Protein AF-A0A2A4S9J1-F1 (afdb_monomer_lite)

Structure (mmCIF, N/CA/C/O backbone):
data_AF-A0A2A4S9J1-F1
#
_entry.id   AF-A0A2A4S9J1-F1
#
loop_
_atom_site.group_PDB
_atom_site.id
_atom_site.type_symbol
_atom_site.label_atom_id
_atom_site.label_alt_id
_atom_site.label_comp_id
_atom_site.label_asym_id
_atom_site.label_entity_id
_atom_site.label_seq_id
_atom_site.pdbx_PDB_ins_code
_atom_site.Cartn_x
_atom_site.Cartn_y
_atom_site.Cartn_z
_atom_site.occupancy
_atom_site.B_iso_or_equiv
_atom_site.auth_seq_id
_atom_site.auth_comp_id
_atom_site.auth_asym_id
_atom_site.auth_atom_id
_atom_site.pdbx_PDB_model_num
ATOM 1 N N . MET A 1 1 ? -13.937 -25.471 -37.227 1.00 36.91 1 MET A N 1
ATOM 2 C CA . MET A 1 1 ? -15.142 -24.711 -37.611 1.00 36.91 1 MET A CA 1
ATOM 3 C C . MET A 1 1 ? -15.091 -23.432 -36.809 1.00 36.91 1 MET A C 1
ATOM 5 O O . MET A 1 1 ? -14.984 -23.531 -35.596 1.00 36.91 1 MET A O 1
ATOM 9 N N . ALA A 1 2 ? -15.001 -22.291 -37.487 1.00 40.38 2 ALA A N 1
ATOM 10 C CA . ALA A 1 2 ? -14.865 -20.985 -36.860 1.00 40.38 2 ALA A CA 1
ATOM 11 C C . ALA A 1 2 ? -16.151 -20.626 -36.108 1.00 40.38 2 ALA A C 1
ATOM 13 O O . ALA A 1 2 ? -17.238 -20.698 -36.685 1.00 40.38 2 ALA A O 1
ATOM 14 N N . SER A 1 3 ? -16.027 -20.281 -34.829 1.00 48.19 3 SER A N 1
ATOM 15 C CA . SER A 1 3 ? -17.142 -19.776 -34.033 1.00 48.19 3 SER A CA 1
ATOM 16 C C . SER A 1 3 ? -17.151 -18.258 -34.162 1.00 48.19 3 SER A C 1
ATOM 18 O O . SER A 1 3 ? -16.290 -17.578 -33.608 1.00 48.19 3 SER A O 1
ATOM 20 N N . LEU A 1 4 ? -18.104 -17.739 -34.934 1.00 57.66 4 LEU A N 1
ATOM 21 C CA . LEU A 1 4 ? -18.371 -16.306 -35.029 1.00 57.66 4 LEU A CA 1
ATOM 22 C C . LEU A 1 4 ? -19.105 -15.873 -33.755 1.00 57.66 4 LEU A C 1
ATOM 24 O O . LEU A 1 4 ? -20.203 -16.360 -33.483 1.00 57.66 4 LEU A O 1
ATOM 28 N N . ILE A 1 5 ? -18.486 -14.995 -32.969 1.00 68.12 5 ILE A N 1
ATOM 29 C CA . ILE A 1 5 ? -19.076 -14.402 -31.769 1.00 68.12 5 ILE A CA 1
ATOM 30 C C . ILE A 1 5 ? -19.524 -12.986 -32.123 1.00 68.12 5 ILE A C 1
ATOM 32 O O . ILE A 1 5 ? -18.730 -12.141 -32.534 1.00 68.12 5 ILE A O 1
ATOM 36 N N . GLU A 1 6 ? -20.821 -12.743 -31.982 1.00 69.31 6 GLU A N 1
ATOM 37 C CA . GLU A 1 6 ? -21.447 -11.444 -32.204 1.00 69.31 6 GLU A CA 1
ATOM 38 C C . GLU A 1 6 ? -21.420 -10.627 -30.908 1.00 69.31 6 GLU A C 1
ATOM 40 O O . GLU A 1 6 ? -22.075 -11.004 -29.934 1.00 69.31 6 GLU A O 1
ATOM 45 N N . ILE A 1 7 ? -20.683 -9.511 -30.891 1.00 68.06 7 ILE A N 1
ATOM 46 C CA . ILE A 1 7 ? -20.691 -8.564 -29.767 1.00 68.06 7 ILE A CA 1
ATOM 47 C C . ILE A 1 7 ? -21.749 -7.492 -30.029 1.00 68.06 7 ILE A C 1
ATOM 49 O O . ILE A 1 7 ? -21.756 -6.847 -31.082 1.00 68.06 7 ILE A O 1
ATOM 53 N N . LYS A 1 8 ? -22.647 -7.309 -29.060 1.00 72.12 8 LYS A N 1
ATOM 54 C CA . LYS A 1 8 ? -23.754 -6.347 -29.104 1.00 72.12 8 LYS A CA 1
ATOM 55 C C . LYS A 1 8 ? -23.554 -5.244 -28.072 1.00 72.12 8 LYS A C 1
ATOM 57 O O . LYS A 1 8 ? -22.866 -5.459 -27.077 1.00 72.12 8 LYS A O 1
ATOM 62 N N . VAL A 1 9 ? -24.187 -4.094 -28.300 1.00 67.06 9 VAL A N 1
ATOM 63 C CA . VAL A 1 9 ? -24.254 -3.005 -27.315 1.00 67.06 9 VAL A CA 1
ATOM 64 C C . VAL A 1 9 ? -24.896 -3.536 -26.017 1.00 67.06 9 VAL A C 1
ATOM 66 O O . VAL A 1 9 ? -26.011 -4.067 -26.100 1.00 67.06 9 VAL A O 1
ATOM 69 N N . PRO A 1 10 ? -24.212 -3.450 -24.856 1.00 65.94 10 PRO A N 1
ATOM 70 C CA . PRO A 1 10 ? -24.765 -3.851 -23.561 1.00 65.94 10 PRO A CA 1
ATOM 71 C C . PRO A 1 10 ? -25.930 -2.939 -23.148 1.00 65.94 10 PRO A C 1
ATOM 73 O O . PRO A 1 10 ? -26.135 -1.895 -23.755 1.00 65.94 10 PRO A O 1
ATOM 76 N N . ASP A 1 11 ? -26.696 -3.334 -22.128 1.00 66.25 11 ASP A N 1
ATOM 77 C CA . ASP A 1 11 ? -27.802 -2.526 -21.592 1.00 66.25 11 ASP A CA 1
ATOM 78 C C . ASP A 1 11 ? -27.293 -1.129 -21.183 1.00 66.25 11 ASP A C 1
ATOM 80 O O . ASP A 1 11 ? -26.485 -0.988 -20.261 1.00 66.25 11 ASP A O 1
ATOM 84 N N . ILE A 1 12 ? -27.734 -0.110 -21.925 1.00 61.56 12 ILE A N 1
ATOM 85 C CA . ILE A 1 12 ? -27.340 1.295 -21.762 1.00 61.56 12 ILE A CA 1
ATOM 86 C C . ILE A 1 12 ? -28.314 2.078 -20.862 1.00 61.56 12 ILE A C 1
ATOM 88 O O . ILE A 1 12 ? -28.108 3.272 -20.649 1.00 61.56 12 ILE A O 1
ATOM 92 N N . GLY A 1 13 ? -29.330 1.434 -20.274 1.00 57.22 13 GLY A N 1
ATOM 93 C CA . GLY A 1 13 ? -30.373 2.094 -19.479 1.00 57.22 13 GLY A CA 1
ATOM 94 C C . GLY A 1 13 ? -31.459 2.769 -20.334 1.00 57.22 13 GLY A C 1
ATOM 95 O O . GLY A 1 13 ? -31.542 2.531 -21.533 1.00 57.22 13 GLY A O 1
ATOM 96 N N . GLU A 1 14 ? -32.310 3.610 -19.721 1.00 52.31 14 GLU A N 1
ATOM 97 C CA . GLU A 1 14 ? -33.506 4.249 -20.328 1.00 52.31 14 GLU A CA 1
ATOM 98 C C . GLU A 1 14 ? -33.188 5.309 -21.421 1.00 52.31 14 GLU A C 1
ATOM 100 O O . GLU A 1 14 ? -33.605 6.464 -21.329 1.00 52.31 14 GLU A O 1
ATOM 105 N N . PHE A 1 15 ? -32.444 4.944 -22.468 1.00 55.09 15 PHE A N 1
ATOM 106 C CA . PHE A 1 15 ? -32.124 5.798 -23.618 1.00 55.09 15 PHE A CA 1
ATOM 107 C C . PHE A 1 15 ? -32.652 5.179 -24.922 1.00 55.09 15 PHE A C 1
ATOM 109 O O . PHE A 1 15 ? -31.892 4.704 -25.766 1.00 55.09 15 PHE A O 1
ATOM 116 N N . ASP A 1 16 ? -33.975 5.223 -25.106 1.00 52.53 16 ASP A N 1
ATOM 117 C CA . ASP A 1 16 ? -34.668 4.684 -26.290 1.00 52.53 16 ASP A CA 1
ATOM 118 C C . ASP A 1 16 ? -34.315 5.413 -27.613 1.00 52.53 16 ASP A C 1
ATOM 120 O O . ASP A 1 16 ? -34.614 4.911 -28.697 1.00 52.53 16 ASP A O 1
ATOM 124 N N . GLU A 1 17 ? -33.674 6.590 -27.560 1.00 53.28 17 GLU A N 1
ATOM 125 C CA . GLU A 1 17 ? -33.349 7.419 -28.741 1.00 53.28 17 GLU A CA 1
ATOM 126 C C . GLU A 1 17 ? -31.959 7.143 -29.363 1.00 53.28 17 GLU A C 1
ATOM 128 O O . GLU A 1 17 ? -31.634 7.700 -30.417 1.00 53.28 17 GLU A O 1
ATOM 133 N N . GLY A 1 18 ? -31.171 6.236 -28.771 1.00 60.81 18 GLY A N 1
ATOM 134 C CA . GLY A 1 18 ? -29.851 5.829 -29.266 1.00 60.81 18 GLY A CA 1
ATOM 135 C C . GLY A 1 18 ? -28.707 6.763 -28.851 1.00 60.81 18 GLY A C 1
ATOM 136 O O . GLY A 1 18 ? -28.888 7.961 -28.646 1.00 60.81 18 GLY A O 1
ATOM 137 N N . VAL A 1 19 ? -27.512 6.190 -28.723 1.00 67.50 19 VAL A N 1
ATOM 138 C CA . VAL A 1 19 ? -26.284 6.848 -28.247 1.00 67.50 19 VAL A CA 1
ATOM 139 C C . VAL A 1 19 ? -25.276 6.911 -29.398 1.00 67.50 19 VAL A C 1
ATOM 141 O O . VAL A 1 19 ? -25.242 6.011 -30.239 1.00 67.50 19 VAL A O 1
ATOM 144 N N . GLU A 1 20 ? -24.495 7.988 -29.487 1.00 70.75 20 GLU A N 1
ATOM 145 C CA . GLU A 1 20 ? -23.563 8.210 -30.601 1.00 70.75 20 GLU A CA 1
ATOM 146 C C . GLU A 1 20 ? -22.198 7.558 -30.343 1.00 70.75 20 GLU A C 1
ATOM 148 O O . GLU A 1 20 ? -21.665 7.578 -29.230 1.00 70.75 20 GLU A O 1
ATOM 153 N N . VAL A 1 21 ? -21.628 6.975 -31.399 1.00 72.81 21 VAL A N 1
ATOM 154 C CA . VAL A 1 21 ? -20.294 6.366 -31.386 1.00 72.81 21 VAL A CA 1
ATOM 155 C C . VAL A 1 21 ? -19.251 7.439 -31.655 1.00 72.81 21 VAL A C 1
ATOM 157 O O . VAL A 1 21 ? -19.156 7.944 -32.774 1.00 72.81 21 VAL A O 1
ATOM 160 N N . ILE A 1 22 ? -18.445 7.765 -30.648 1.00 65.88 22 ILE A N 1
ATOM 161 C CA . ILE A 1 22 ? -17.431 8.820 -30.767 1.00 65.88 22 ILE A CA 1
ATOM 162 C C . ILE A 1 22 ? -16.056 8.284 -31.158 1.00 65.88 22 ILE A C 1
ATOM 164 O O . ILE A 1 22 ? -15.307 8.976 -31.846 1.00 65.88 22 ILE A O 1
ATOM 168 N N . GLU A 1 23 ? -15.730 7.048 -30.778 1.00 70.69 23 GLU A N 1
ATOM 169 C CA . GLU A 1 23 ? -14.417 6.463 -31.043 1.00 70.69 23 GLU A CA 1
ATOM 170 C C . GLU A 1 23 ? -14.497 4.935 -31.149 1.00 70.69 23 GLU A C 1
ATOM 172 O O . GLU A 1 23 ? -15.173 4.271 -30.359 1.00 70.69 23 GLU A O 1
ATOM 177 N N . ILE A 1 24 ? -13.806 4.377 -32.147 1.00 72.56 24 ILE A N 1
ATOM 178 C CA . ILE A 1 24 ? -13.643 2.932 -32.336 1.00 72.56 24 ILE A CA 1
ATOM 179 C C . ILE A 1 24 ? -12.181 2.612 -32.022 1.00 72.56 24 ILE A C 1
ATOM 181 O O . ILE A 1 24 ? -11.286 3.027 -32.755 1.00 72.56 24 ILE A O 1
ATOM 185 N N . ASN A 1 25 ? -11.949 1.880 -30.932 1.00 64.56 25 ASN A N 1
ATOM 186 C CA . ASN A 1 25 ? -10.614 1.600 -30.393 1.00 64.56 25 ASN A CA 1
ATOM 187 C C . ASN A 1 25 ? -9.947 0.365 -31.023 1.00 64.56 25 ASN A C 1
ATOM 189 O O . ASN A 1 25 ? -8.840 -0.003 -30.635 1.00 64.56 25 ASN A O 1
ATOM 193 N N . VAL A 1 26 ? -10.604 -0.284 -31.991 1.00 66.44 26 VAL A N 1
ATOM 194 C CA . VAL A 1 26 ? -10.136 -1.526 -32.622 1.00 66.44 26 VAL A CA 1
ATOM 195 C C . VAL A 1 26 ? -10.213 -1.450 -34.146 1.00 66.44 26 VAL A C 1
ATOM 197 O O . VAL A 1 26 ? -11.153 -0.882 -34.701 1.00 66.44 26 VAL A O 1
ATOM 200 N N . SER A 1 27 ? -9.240 -2.048 -34.837 1.00 64.25 27 SER A N 1
ATOM 201 C CA . SER A 1 27 ? -9.223 -2.149 -36.303 1.00 64.25 27 SER A CA 1
ATOM 202 C C . SER A 1 27 ? -9.563 -3.563 -36.787 1.00 64.25 27 SER A C 1
ATOM 204 O O . SER A 1 27 ? -9.388 -4.546 -36.069 1.00 64.25 27 SER A O 1
ATOM 206 N N . VAL A 1 28 ? -10.034 -3.696 -38.034 1.00 63.84 28 VAL A N 1
ATOM 207 C CA . VAL A 1 28 ? -10.244 -5.016 -38.660 1.00 63.84 28 VAL A CA 1
ATOM 208 C C . VAL A 1 28 ? -8.906 -5.761 -38.726 1.00 63.84 28 VAL A C 1
ATOM 210 O O . VAL A 1 28 ? -7.956 -5.278 -39.340 1.00 63.84 28 VAL A O 1
ATOM 213 N N . GLY A 1 29 ? -8.840 -6.934 -38.099 1.00 60.09 29 GLY A N 1
ATOM 214 C CA . GLY A 1 29 ? -7.636 -7.750 -37.953 1.00 60.09 29 GLY A CA 1
ATOM 215 C C . GLY A 1 29 ? -6.945 -7.656 -36.589 1.00 60.09 29 GLY A C 1
ATOM 216 O O . GLY A 1 29 ? -6.011 -8.425 -36.361 1.00 60.09 29 GLY A O 1
ATOM 217 N N . ASP A 1 30 ? -7.393 -6.783 -35.678 1.00 63.31 30 ASP A N 1
ATOM 218 C CA . ASP A 1 30 ? -6.829 -6.708 -34.326 1.00 63.31 30 ASP A CA 1
ATOM 219 C C . ASP A 1 30 ? -7.271 -7.880 -33.446 1.00 63.31 30 ASP A C 1
ATOM 221 O O . ASP A 1 30 ? -8.406 -8.363 -33.516 1.00 63.31 30 ASP A O 1
ATOM 225 N N . SER A 1 31 ? -6.346 -8.324 -32.595 1.00 62.56 31 SER A N 1
ATOM 226 C CA . SER A 1 31 ? -6.593 -9.323 -31.559 1.00 62.56 31 SER A CA 1
ATOM 227 C C . SER A 1 31 ? -7.039 -8.620 -30.282 1.00 62.56 31 SER A C 1
ATOM 229 O O . SER A 1 31 ? -6.249 -7.909 -29.669 1.00 62.56 31 SER A O 1
ATOM 231 N N . VAL A 1 32 ? -8.278 -8.863 -29.863 1.00 68.38 32 VAL A N 1
ATOM 232 C CA . VAL A 1 32 ? -8.906 -8.244 -28.686 1.00 68.38 32 VAL A CA 1
ATOM 233 C C . VAL A 1 32 ? -8.993 -9.278 -27.562 1.00 68.38 32 VAL A C 1
ATOM 235 O O . VAL A 1 32 ? -9.343 -10.434 -27.824 1.00 68.38 32 VAL A O 1
ATOM 238 N N . ALA A 1 33 ? -8.665 -8.901 -26.323 1.00 67.31 33 ALA A N 1
ATOM 239 C CA . ALA A 1 33 ? -8.833 -9.747 -25.139 1.00 67.31 33 ALA A CA 1
ATOM 240 C C . ALA A 1 33 ? -10.201 -9.524 -24.461 1.00 67.31 33 ALA A C 1
ATOM 242 O O . ALA A 1 33 ? -10.937 -8.596 -24.785 1.00 67.31 33 ALA A O 1
ATOM 243 N N . VAL A 1 34 ? -10.575 -10.392 -23.515 1.00 63.25 34 VAL A N 1
ATOM 244 C CA . VAL A 1 34 ? -11.768 -10.170 -22.672 1.00 63.25 34 VAL A CA 1
ATOM 245 C C . VAL A 1 34 ? -11.527 -8.928 -21.802 1.00 63.25 34 VAL A C 1
ATOM 247 O O . VAL A 1 34 ? -10.443 -8.815 -21.237 1.00 63.25 34 VAL A O 1
ATOM 250 N N . GLU A 1 35 ? -12.528 -8.047 -21.678 1.00 68.94 35 GLU A N 1
ATOM 251 C CA . GLU A 1 35 ? -12.481 -6.734 -20.992 1.00 68.94 35 GLU A CA 1
ATOM 252 C C . GLU A 1 35 ? -11.783 -5.582 -21.747 1.00 68.94 35 GLU A C 1
ATOM 254 O O . GLU A 1 35 ? -11.776 -4.460 -21.244 1.00 68.94 35 GLU A O 1
ATOM 259 N N . ASP A 1 36 ? -11.249 -5.795 -22.956 1.00 72.44 36 ASP A N 1
ATOM 260 C CA . ASP A 1 36 ? -10.685 -4.689 -23.748 1.00 72.44 36 ASP A CA 1
ATOM 261 C C . ASP A 1 36 ? -11.790 -3.769 -24.287 1.00 72.44 36 ASP A C 1
ATOM 263 O O . ASP A 1 36 ? -12.789 -4.240 -24.839 1.00 72.44 36 ASP A O 1
ATOM 267 N N . SER A 1 37 ? -11.608 -2.451 -24.154 1.00 73.88 37 SER A N 1
ATOM 268 C CA . SER A 1 37 ? -12.549 -1.443 -24.657 1.00 73.88 37 SER A CA 1
ATOM 269 C C . SER A 1 37 ? -12.580 -1.436 -26.184 1.00 73.88 37 SER A C 1
ATOM 271 O O . SER A 1 37 ? -11.585 -1.125 -26.835 1.00 73.88 37 SER A O 1
ATOM 273 N N . ILE A 1 38 ? -13.741 -1.737 -26.763 1.00 74.25 38 ILE A N 1
ATOM 274 C CA . ILE A 1 38 ? -13.917 -1.840 -28.215 1.00 74.25 38 ILE A CA 1
ATOM 275 C C . ILE A 1 38 ? -14.389 -0.509 -28.811 1.00 74.25 38 ILE A C 1
ATOM 277 O O . ILE A 1 38 ? -13.847 -0.034 -29.810 1.00 74.25 38 ILE A O 1
ATOM 281 N N . VAL A 1 39 ? -15.420 0.084 -28.209 1.00 71.69 39 VAL A N 1
ATOM 282 C CA . VAL A 1 39 ? -16.088 1.296 -28.700 1.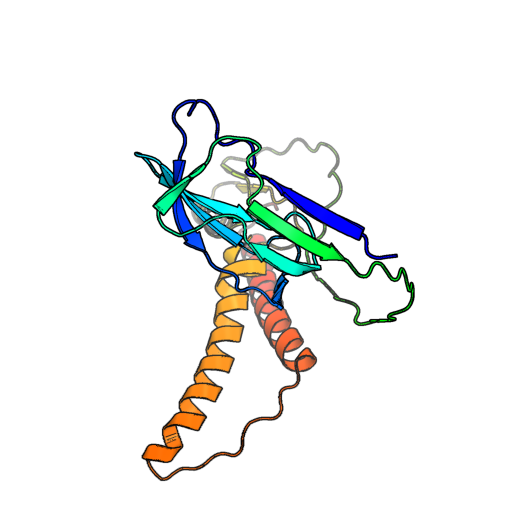00 71.69 39 VAL A CA 1
ATOM 283 C C . VAL A 1 39 ? -16.398 2.203 -27.520 1.00 71.69 39 VAL A C 1
ATOM 285 O O . VAL A 1 39 ? -16.885 1.726 -26.495 1.00 71.69 39 VAL A O 1
ATOM 288 N N . THR A 1 40 ? -16.163 3.500 -27.685 1.00 69.69 40 THR A N 1
ATOM 289 C CA . THR A 1 40 ? -16.580 4.522 -26.722 1.00 69.69 40 THR A CA 1
ATOM 290 C C . THR A 1 40 ? -17.852 5.199 -27.226 1.00 69.69 40 THR A C 1
ATOM 292 O O . THR A 1 40 ? -17.909 5.710 -28.349 1.00 69.69 40 THR A O 1
ATOM 295 N N . LEU A 1 41 ? -18.886 5.186 -26.387 1.00 74.19 41 LEU A N 1
ATOM 296 C C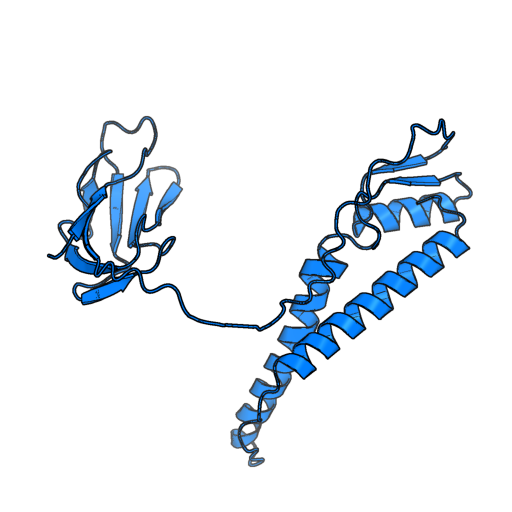A . LEU A 1 41 ? -20.198 5.770 -26.649 1.00 74.19 41 LEU A CA 1
ATOM 297 C C . LEU A 1 41 ? -20.381 7.032 -25.794 1.00 74.19 41 LEU A C 1
ATOM 299 O O . LEU A 1 41 ? -20.028 7.033 -24.614 1.00 74.19 41 LEU A O 1
ATOM 303 N N . GLU A 1 42 ? -20.946 8.099 -26.360 1.00 67.25 42 GLU A N 1
ATOM 304 C CA . GLU A 1 42 ? -21.241 9.344 -25.633 1.00 67.25 42 GLU A CA 1
ATOM 305 C C . GLU A 1 42 ? -22.750 9.564 -25.487 1.00 67.25 42 GLU A C 1
ATOM 307 O O . GLU A 1 42 ? -23.479 9.684 -26.471 1.00 67.25 42 GLU A O 1
ATOM 312 N N . SER A 1 43 ? -23.213 9.649 -24.236 1.00 69.19 43 SER A N 1
ATOM 313 C CA . SER A 1 43 ? -24.555 10.123 -23.879 1.00 69.19 43 SER A CA 1
ATOM 314 C C . SER A 1 43 ? -24.486 11.568 -23.366 1.00 69.19 43 SER A C 1
ATOM 316 O O . SER A 1 43 ? -23.440 11.995 -22.880 1.00 69.19 43 SER A O 1
ATOM 318 N N . ASP A 1 44 ? -25.613 12.294 -23.368 1.00 58.00 44 ASP A N 1
ATOM 319 C CA . ASP A 1 44 ? -25.768 13.713 -22.952 1.00 58.00 44 ASP A CA 1
ATOM 320 C C . ASP A 1 44 ? -25.204 14.053 -21.545 1.00 58.00 44 ASP A C 1
ATOM 322 O O . ASP A 1 44 ? -25.136 15.208 -21.124 1.00 58.00 44 ASP A O 1
ATOM 326 N N . LYS A 1 45 ? -24.813 13.041 -20.760 1.00 58.66 45 LYS A N 1
ATOM 327 C CA . LYS A 1 45 ? -24.369 13.182 -19.366 1.00 58.66 45 LYS A CA 1
ATOM 328 C C . LYS A 1 45 ? -23.066 12.442 -19.043 1.00 58.66 45 LYS A C 1
ATOM 330 O O . LYS A 1 45 ? -22.510 12.707 -17.975 1.00 58.66 45 LYS A O 1
ATOM 335 N N . ALA A 1 46 ? -22.604 11.518 -19.894 1.00 58.97 46 ALA A N 1
ATOM 336 C CA . ALA A 1 46 ? -21.422 10.689 -19.648 1.00 58.97 46 ALA A CA 1
ATOM 337 C C . ALA A 1 46 ? -20.965 9.926 -20.904 1.00 58.97 46 ALA A C 1
ATOM 339 O O . ALA A 1 46 ? -21.793 9.431 -21.672 1.00 58.97 46 ALA A O 1
ATOM 340 N N . SER A 1 47 ? -19.650 9.750 -21.040 1.00 66.25 47 SER A N 1
ATOM 341 C CA . SER A 1 47 ? -19.048 8.756 -21.927 1.00 66.25 47 SER A CA 1
ATOM 342 C C . SER A 1 47 ? -18.955 7.394 -21.230 1.00 66.25 47 SER A C 1
ATOM 344 O O . SER A 1 47 ? -18.691 7.315 -20.026 1.00 66.25 47 SER A O 1
ATOM 346 N N . MET A 1 48 ? -19.202 6.321 -21.978 1.00 74.19 48 MET A N 1
ATOM 347 C CA . MET A 1 48 ? -19.134 4.938 -21.507 1.00 74.19 48 MET A CA 1
ATOM 348 C C . MET A 1 48 ? -18.406 4.073 -22.536 1.00 74.19 48 MET A C 1
ATOM 350 O O . MET A 1 48 ? -18.714 4.120 -23.726 1.00 74.19 48 MET A O 1
ATOM 354 N N . ASP A 1 49 ? -17.463 3.261 -22.067 1.00 75.75 49 ASP A N 1
ATOM 355 C CA . ASP A 1 49 ? -16.735 2.308 -22.902 1.00 75.75 49 ASP A CA 1
ATOM 356 C C . ASP A 1 49 ? -17.453 0.957 -22.914 1.00 75.75 49 ASP A C 1
ATOM 358 O O . ASP A 1 49 ? -17.868 0.457 -21.866 1.00 75.75 49 ASP A O 1
ATOM 362 N N . VAL A 1 50 ? -17.580 0.352 -24.096 1.00 73.88 50 VAL A N 1
ATOM 363 C CA . VAL A 1 50 ? -18.115 -1.003 -24.260 1.00 73.88 50 VAL A CA 1
ATOM 364 C C . VAL A 1 50 ? -16.956 -2.007 -24.252 1.00 73.88 50 VAL A C 1
ATOM 366 O O . VAL A 1 50 ? -16.187 -2.040 -25.221 1.00 73.88 50 VAL A O 1
ATOM 369 N N . PRO A 1 51 ? -16.811 -2.833 -23.195 1.00 75.44 51 PRO A N 1
ATOM 370 C CA . PRO A 1 51 ? -15.772 -3.853 -23.125 1.00 75.44 51 PRO A CA 1
ATOM 371 C C . PRO A 1 51 ? -16.109 -5.078 -23.984 1.00 75.44 51 PRO A C 1
ATOM 373 O O . PRO A 1 51 ? -17.274 -5.414 -24.215 1.00 75.44 51 PRO A O 1
ATOM 376 N N . SER A 1 52 ? -15.073 -5.788 -24.425 1.00 69.00 52 SER A N 1
ATOM 377 C CA . SER A 1 52 ? -15.208 -7.033 -25.173 1.00 69.00 52 SER A CA 1
ATOM 378 C C . SER A 1 52 ? -15.672 -8.192 -24.292 1.00 69.00 52 SER A C 1
ATOM 380 O O . SER A 1 52 ? -15.027 -8.538 -23.301 1.00 69.00 52 SER A O 1
ATOM 382 N N . THR A 1 53 ? -16.746 -8.870 -24.702 1.00 69.06 53 THR A N 1
ATOM 383 C CA . THR A 1 53 ? -17.276 -10.061 -24.016 1.00 69.06 53 THR A CA 1
ATOM 384 C C . THR A 1 53 ? -16.536 -11.357 -24.368 1.00 69.06 53 THR A C 1
ATOM 386 O O . THR A 1 53 ? -16.835 -12.404 -23.795 1.00 69.06 53 THR A O 1
ATOM 389 N N . ALA A 1 54 ? -15.611 -11.335 -25.335 1.00 65.25 54 ALA A N 1
ATOM 390 C CA . ALA A 1 54 ? -14.857 -12.513 -25.765 1.00 65.25 54 ALA A CA 1
ATOM 391 C C . ALA A 1 54 ? -13.496 -12.139 -26.370 1.00 65.25 54 ALA A C 1
ATOM 393 O O . ALA A 1 54 ? -13.368 -11.120 -27.040 1.00 65.25 54 ALA A O 1
ATOM 394 N N . ALA A 1 55 ? -12.489 -12.996 -26.187 1.00 63.06 55 ALA A N 1
ATOM 395 C CA . ALA A 1 55 ? -11.204 -12.837 -26.861 1.00 63.06 55 ALA A CA 1
ATOM 396 C C . ALA A 1 55 ? -11.263 -13.405 -28.289 1.00 63.06 55 ALA A C 1
ATOM 398 O O . ALA A 1 55 ? -11.756 -14.519 -28.497 1.00 63.06 55 ALA A O 1
ATOM 399 N N . GLY A 1 56 ? -10.755 -12.661 -29.269 1.00 71.12 56 GLY A N 1
ATOM 400 C CA . GLY A 1 56 ? -10.787 -13.072 -30.672 1.00 71.12 56 GLY A CA 1
ATOM 401 C C . GLY A 1 56 ? -10.220 -12.025 -31.622 1.00 71.12 56 GLY A C 1
ATOM 402 O O . GLY A 1 56 ? -9.863 -10.923 -31.212 1.00 71.12 56 GLY A O 1
ATOM 403 N N . VAL A 1 57 ? -10.140 -12.384 -32.904 1.00 72.00 57 VAL A N 1
ATOM 404 C CA . VAL A 1 57 ? -9.701 -11.463 -33.961 1.00 72.00 57 VAL A CA 1
ATOM 405 C C . VAL A 1 57 ? -10.920 -10.780 -34.577 1.00 72.00 57 VAL A C 1
ATOM 407 O O . VAL A 1 57 ? -11.907 -11.444 -34.912 1.00 72.00 57 VAL A O 1
ATOM 410 N N . VAL A 1 58 ? -10.854 -9.456 -34.727 1.00 69.31 58 VAL A N 1
ATOM 411 C CA . VAL A 1 58 ? -11.903 -8.631 -35.345 1.00 69.31 58 VAL A CA 1
ATOM 412 C C . VAL A 1 58 ? -11.964 -8.918 -36.843 1.00 69.31 58 VAL A C 1
ATOM 414 O O . VAL A 1 58 ? -11.049 -8.549 -37.573 1.00 69.31 58 VAL A O 1
ATOM 417 N N . GLN A 1 59 ? -13.033 -9.561 -37.321 1.00 62.94 59 GLN A N 1
ATOM 418 C CA . GLN A 1 59 ? -13.216 -9.794 -38.760 1.00 62.94 59 GLN A CA 1
ATOM 419 C C . GLN A 1 59 ? -14.002 -8.678 -39.445 1.00 62.94 59 GLN A C 1
ATOM 421 O O . GLN A 1 59 ? -13.613 -8.248 -40.523 1.00 62.94 59 GLN A O 1
ATOM 426 N N . ASP A 1 60 ? -15.086 -8.210 -38.825 1.00 65.12 60 ASP A N 1
ATOM 427 C CA . ASP A 1 60 ? -15.964 -7.193 -39.407 1.00 65.12 60 ASP A CA 1
ATOM 428 C C . ASP A 1 60 ? -16.424 -6.205 -38.332 1.00 65.12 60 ASP A C 1
ATOM 430 O O . ASP A 1 60 ? -16.964 -6.607 -37.294 1.00 65.12 60 ASP A O 1
ATOM 434 N N . ILE A 1 61 ? -16.262 -4.913 -38.622 1.00 71.31 61 ILE A N 1
ATOM 435 C CA . ILE A 1 61 ? -16.797 -3.792 -37.841 1.00 71.31 61 ILE A CA 1
ATOM 436 C C . ILE A 1 61 ? -18.002 -3.242 -38.611 1.00 71.31 61 ILE A C 1
ATOM 438 O O . ILE A 1 61 ? -17.852 -2.801 -39.748 1.00 71.31 61 ILE A O 1
ATOM 442 N N . ASN A 1 62 ? -19.200 -3.286 -38.018 1.00 64.31 62 ASN A N 1
ATOM 443 C CA . ASN A 1 62 ? -20.446 -2.864 -38.685 1.00 64.31 62 ASN A CA 1
ATOM 444 C C . ASN A 1 62 ? -20.891 -1.440 -38.314 1.00 64.31 62 ASN A C 1
ATOM 446 O O . ASN A 1 62 ? -22.016 -1.052 -38.621 1.00 64.31 62 ASN A O 1
ATOM 450 N N . VAL A 1 63 ? -20.028 -0.674 -37.647 1.00 66.00 63 VAL A N 1
ATOM 451 C CA . VAL A 1 63 ? -20.347 0.638 -37.075 1.00 66.00 63 VAL A CA 1
ATOM 452 C C . VAL A 1 63 ? -19.251 1.631 -37.447 1.00 66.00 63 VAL A C 1
ATOM 454 O O . VAL A 1 63 ? -18.071 1.288 -37.396 1.00 66.00 63 VAL A O 1
ATOM 457 N N . SER A 1 64 ? -19.633 2.845 -37.838 1.00 66.19 64 SER A N 1
ATOM 458 C CA . SER A 1 64 ? -18.717 3.948 -38.146 1.00 66.19 64 SER A CA 1
ATOM 459 C C . SER A 1 64 ? -18.767 5.026 -37.061 1.00 66.19 64 SER A C 1
ATOM 461 O O . SER A 1 64 ? -19.757 5.168 -36.345 1.00 66.19 64 SER A O 1
ATOM 463 N N . VAL A 1 65 ? -17.697 5.817 -36.943 1.00 68.38 65 VAL A N 1
ATOM 464 C CA . VAL A 1 65 ? -17.667 6.987 -36.049 1.00 68.38 65 VAL A CA 1
ATOM 465 C C . VAL A 1 65 ? -18.770 7.970 -36.463 1.00 68.38 65 VAL A C 1
ATOM 467 O O . VAL A 1 65 ? -18.811 8.396 -37.619 1.00 68.38 65 VAL A O 1
ATOM 470 N N . GLY A 1 66 ? -19.654 8.321 -35.527 1.00 61.25 66 GLY A N 1
ATOM 471 C CA . GLY A 1 66 ? -20.830 9.172 -35.739 1.00 61.25 66 GLY A CA 1
ATOM 472 C C . GLY A 1 66 ? -22.158 8.429 -35.936 1.00 61.25 66 GLY A C 1
ATOM 473 O O . GLY A 1 66 ? -23.189 9.083 -36.096 1.00 61.25 66 GLY A O 1
ATOM 474 N N . ASP A 1 67 ? -22.169 7.092 -35.917 1.00 71.19 67 ASP A N 1
ATOM 475 C CA . ASP A 1 67 ? -23.411 6.315 -36.001 1.00 71.19 67 ASP A CA 1
ATOM 476 C C . ASP A 1 67 ? -24.165 6.289 -34.661 1.00 71.19 67 ASP A C 1
ATOM 478 O O . ASP A 1 67 ? -23.571 6.210 -33.582 1.00 71.19 67 ASP A O 1
ATOM 482 N N . LYS A 1 68 ? -25.503 6.319 -34.737 1.00 69.75 68 LYS A N 1
ATOM 483 C CA . LYS A 1 68 ? -26.397 6.153 -33.581 1.00 69.75 68 LYS A CA 1
ATOM 484 C C . LYS A 1 68 ? -26.699 4.680 -33.352 1.00 69.75 68 LYS A C 1
ATOM 486 O O . LYS A 1 68 ? -27.278 4.027 -34.221 1.00 69.75 68 LYS A O 1
ATOM 491 N N . VAL A 1 69 ? -26.358 4.171 -32.171 1.00 69.50 69 VAL A N 1
ATOM 492 C CA . VAL A 1 69 ? -26.583 2.775 -31.782 1.00 69.50 69 VAL A CA 1
ATOM 493 C C . VAL A 1 69 ? -27.534 2.680 -30.587 1.00 69.50 69 VAL A C 1
ATOM 495 O O . VAL A 1 69 ? -27.456 3.459 -29.641 1.00 69.50 69 VAL A O 1
ATOM 498 N N . SER A 1 70 ? -28.463 1.728 -30.643 1.00 70.25 70 SER A N 1
ATOM 499 C CA . SER A 1 70 ? -29.387 1.370 -29.560 1.00 70.25 70 SER A CA 1
ATOM 500 C C . SER A 1 70 ? -28.976 0.049 -28.902 1.00 70.25 70 SER A C 1
ATOM 502 O O . SER A 1 70 ? -28.132 -0.682 -29.432 1.00 70.25 70 SER A O 1
ATOM 504 N N . GLU A 1 71 ? -29.604 -0.282 -27.772 1.00 65.00 71 GLU A N 1
ATOM 505 C CA . GLU A 1 71 ? -29.415 -1.565 -27.088 1.00 65.00 71 GLU A CA 1
ATOM 506 C C . GLU A 1 71 ? -29.544 -2.748 -28.066 1.00 65.00 71 GLU A C 1
ATOM 508 O O . GLU A 1 71 ? -30.456 -2.810 -28.897 1.00 65.00 71 GLU A O 1
ATOM 513 N N . GLY A 1 72 ? -28.601 -3.691 -27.991 1.00 61.88 72 GLY A N 1
ATOM 514 C CA . GLY A 1 72 ? -28.632 -4.909 -28.797 1.00 61.88 72 GLY A CA 1
ATOM 515 C C . GLY A 1 72 ? -28.154 -4.766 -30.247 1.00 61.88 72 GLY A C 1
ATOM 516 O O . GLY A 1 72 ? -28.109 -5.780 -30.955 1.00 61.88 72 GLY A O 1
ATOM 517 N N . THR A 1 73 ? -27.755 -3.570 -30.697 1.00 65.81 73 THR A N 1
ATOM 518 C CA . THR A 1 73 ? -27.153 -3.382 -32.027 1.00 65.81 73 THR A CA 1
ATOM 519 C C . THR A 1 73 ? -25.809 -4.102 -32.122 1.00 65.81 73 THR A C 1
ATOM 521 O O . THR A 1 73 ? -25.007 -4.096 -31.187 1.00 65.81 73 THR A O 1
ATOM 524 N N . LEU A 1 74 ? -25.577 -4.766 -33.255 1.00 66.38 74 LEU A N 1
ATOM 525 C CA . LEU A 1 74 ? -24.360 -5.525 -33.524 1.00 66.38 74 LEU A CA 1
ATOM 526 C C . LEU A 1 74 ? -23.185 -4.567 -33.765 1.00 66.38 74 LEU A C 1
ATOM 528 O O . LEU A 1 74 ? -23.199 -3.822 -34.741 1.00 66.38 74 LEU A O 1
ATOM 532 N N . LEU A 1 75 ? -22.164 -4.624 -32.911 1.00 65.88 75 LEU A N 1
ATOM 533 C CA . LEU A 1 75 ? -20.973 -3.782 -33.030 1.00 65.88 75 LEU A CA 1
ATOM 534 C C . LEU A 1 75 ? -19.926 -4.453 -33.926 1.00 65.88 75 LEU A C 1
ATOM 536 O O . LEU A 1 75 ? -19.520 -3.907 -34.954 1.00 65.88 75 LEU A O 1
ATOM 540 N N . ILE A 1 76 ? -19.511 -5.666 -33.551 1.00 67.25 76 ILE A N 1
ATOM 541 C CA . ILE A 1 76 ? -18.391 -6.375 -34.175 1.00 67.25 76 ILE A CA 1
ATOM 542 C C . ILE A 1 76 ? -18.673 -7.875 -34.236 1.00 67.25 76 ILE A C 1
ATOM 544 O O . ILE A 1 76 ? -19.285 -8.450 -33.330 1.00 67.25 76 ILE A O 1
ATOM 548 N N . LYS A 1 77 ? -18.193 -8.519 -35.303 1.00 64.94 77 LYS A N 1
ATOM 549 C CA . LYS A 1 77 ? -18.064 -9.978 -35.374 1.00 64.94 77 LYS A CA 1
ATOM 550 C C . LYS A 1 77 ? -16.622 -10.374 -35.070 1.00 64.94 77 LYS A C 1
ATOM 552 O O . LYS A 1 77 ? -15.706 -10.016 -35.812 1.00 64.94 77 LYS A O 1
ATOM 557 N N . LEU A 1 78 ? -16.435 -11.120 -33.985 1.00 66.25 78 LEU A N 1
ATOM 558 C CA . LEU A 1 78 ? -15.156 -11.727 -33.627 1.00 66.25 78 LEU A CA 1
ATOM 559 C C . LEU A 1 78 ? -15.104 -13.172 -34.121 1.00 66.25 78 LEU A C 1
ATOM 561 O O . LEU A 1 78 ? -16.072 -13.921 -33.982 1.00 66.25 78 LEU A O 1
ATOM 565 N N . GLU A 1 79 ? -13.957 -13.592 -34.645 1.00 59.47 79 GLU A N 1
ATOM 566 C CA . GLU A 1 79 ? -13.665 -15.005 -34.876 1.00 59.47 79 GLU A CA 1
ATOM 567 C C . GLU A 1 79 ? -12.867 -15.555 -33.691 1.00 59.47 79 GLU A C 1
ATOM 569 O O . GLU A 1 79 ? -11.757 -15.090 -33.410 1.00 59.47 79 GLU A O 1
ATOM 574 N N . SER A 1 80 ? -13.420 -16.552 -32.990 1.00 48.47 80 SER A N 1
ATOM 575 C CA . SER A 1 80 ? -12.675 -17.279 -31.962 1.00 48.47 80 SER A CA 1
ATOM 576 C C . SER A 1 80 ? -12.173 -18.620 -32.497 1.00 48.47 80 SER A C 1
ATOM 578 O O . SER A 1 80 ? -12.922 -19.466 -32.999 1.00 48.47 80 SER A O 1
ATOM 580 N N . SER A 1 81 ? -10.866 -18.832 -32.370 1.00 36.56 81 SER A N 1
ATOM 581 C CA . SER A 1 81 ? -10.247 -20.145 -32.502 1.00 36.56 81 SER A CA 1
ATOM 582 C C . SER A 1 81 ? -10.239 -20.805 -31.127 1.00 36.56 81 SER A C 1
ATOM 584 O O . SER A 1 81 ? -9.255 -20.770 -30.396 1.00 36.56 81 SER A O 1
ATOM 586 N N . VAL A 1 82 ? -11.363 -21.410 -30.733 1.00 31.22 82 VAL A N 1
ATOM 587 C CA . VAL A 1 82 ? -11.371 -22.223 -29.511 1.00 31.22 82 VAL A CA 1
ATOM 588 C C . VAL A 1 82 ? -10.681 -23.554 -29.807 1.00 31.22 82 VAL A C 1
ATOM 590 O O . VAL A 1 82 ? -11.310 -24.535 -30.204 1.00 31.22 82 VAL A O 1
ATOM 593 N N . GLN A 1 83 ? -9.365 -23.584 -29.618 1.00 27.17 83 GLN A N 1
ATOM 594 C CA . GLN A 1 83 ? -8.664 -24.795 -29.221 1.00 27.17 83 GLN A CA 1
ATOM 595 C C . GLN A 1 83 ? -8.540 -24.774 -27.702 1.00 27.17 83 GLN A C 1
ATOM 597 O O . GLN A 1 83 ? -7.752 -24.042 -27.113 1.00 27.17 83 GLN A O 1
ATOM 602 N N . HIS A 1 84 ? -9.381 -25.594 -27.080 1.00 35.62 84 HIS A N 1
ATOM 603 C CA . HIS A 1 84 ? -9.181 -26.071 -25.728 1.00 35.62 84 HIS A CA 1
ATOM 604 C C . HIS A 1 84 ? -7.927 -26.953 -25.749 1.00 35.62 84 HIS A C 1
ATOM 606 O O . HIS A 1 84 ? -8.001 -28.119 -26.131 1.00 35.62 84 HIS A O 1
ATOM 612 N N . ASP A 1 85 ? -6.785 -26.380 -25.377 1.00 23.61 85 ASP A N 1
ATOM 613 C CA . ASP A 1 85 ? -5.620 -27.146 -24.950 1.00 23.61 85 ASP A CA 1
ATOM 614 C C . ASP A 1 85 ? -5.331 -26.796 -23.492 1.00 23.61 85 ASP A C 1
ATOM 616 O O . ASP A 1 85 ? -4.929 -25.690 -23.129 1.00 23.61 85 ASP A O 1
ATOM 620 N N . SER A 1 86 ? -5.664 -27.749 -22.631 1.00 37.00 86 SER A N 1
ATOM 621 C CA . SER A 1 86 ? -5.253 -27.765 -21.241 1.00 37.00 86 SER A CA 1
ATOM 622 C C . SER A 1 86 ? -3.826 -28.283 -21.184 1.00 37.00 86 SER A C 1
ATOM 624 O O . SER A 1 86 ? -3.637 -29.486 -21.067 1.00 37.00 86 SER A O 1
ATOM 626 N N . ALA A 1 87 ? -2.846 -27.384 -21.237 1.00 37.50 87 ALA A N 1
ATOM 627 C CA . ALA A 1 87 ? -1.547 -27.534 -20.577 1.00 37.50 87 ALA A CA 1
ATOM 628 C C . ALA A 1 87 ? -0.658 -26.326 -20.896 1.00 37.50 87 ALA A C 1
ATOM 630 O O . ALA A 1 87 ? 0.133 -26.340 -21.834 1.00 37.50 87 ALA A O 1
ATOM 631 N N . VAL A 1 88 ? -0.730 -25.306 -20.046 1.00 30.66 88 VAL A N 1
ATOM 632 C CA . VAL A 1 88 ? 0.443 -24.483 -19.751 1.00 30.66 88 VAL A CA 1
ATOM 633 C C . VAL A 1 88 ? 0.614 -24.518 -18.244 1.00 30.66 88 VAL A C 1
ATOM 635 O O . VAL A 1 88 ? -0.100 -23.871 -17.480 1.00 30.66 88 VAL A O 1
ATOM 638 N N . ASP A 1 89 ? 1.509 -25.417 -17.848 1.00 40.97 89 ASP A N 1
ATOM 639 C CA . ASP A 1 89 ? 2.253 -25.374 -16.603 1.00 40.97 89 ASP A CA 1
ATOM 640 C C . ASP A 1 89 ? 2.999 -24.036 -16.551 1.00 40.97 89 ASP A C 1
ATOM 642 O O . ASP A 1 89 ? 4.119 -23.911 -17.032 1.00 40.97 89 ASP A O 1
ATOM 646 N N . ASP A 1 90 ? 2.330 -23.018 -16.015 1.00 30.19 90 ASP A N 1
ATOM 647 C CA . ASP A 1 90 ? 2.979 -21.835 -15.465 1.00 30.19 90 ASP A CA 1
ATOM 648 C C . ASP A 1 90 ? 2.959 -21.984 -13.943 1.00 30.19 90 ASP A C 1
ATOM 650 O O . ASP A 1 90 ? 2.204 -21.356 -13.197 1.00 30.19 90 ASP A O 1
ATOM 654 N N . GLY A 1 91 ? 3.794 -22.913 -13.480 1.00 36.72 91 GLY A N 1
ATOM 655 C CA . GLY A 1 91 ? 4.226 -23.031 -12.098 1.00 36.72 91 GLY A CA 1
ATOM 656 C C . GLY A 1 91 ? 5.090 -21.842 -11.684 1.00 36.72 91 GLY A C 1
ATOM 657 O O . GLY A 1 91 ? 6.225 -22.018 -11.249 1.00 36.72 91 GLY A O 1
ATOM 658 N N . ILE A 1 92 ? 4.550 -20.628 -11.766 1.00 32.59 92 ILE A N 1
ATOM 659 C CA . ILE A 1 92 ? 5.004 -19.525 -10.931 1.00 32.59 92 ILE A CA 1
ATOM 660 C C . ILE A 1 92 ? 4.043 -19.502 -9.748 1.00 32.59 92 ILE A C 1
ATOM 662 O O . ILE A 1 92 ? 2.900 -19.059 -9.893 1.00 32.59 92 ILE A O 1
ATOM 666 N N . PRO A 1 93 ? 4.452 -19.962 -8.552 1.00 33.72 93 PRO A N 1
ATOM 667 C CA . PRO A 1 93 ? 3.659 -19.687 -7.378 1.00 33.72 93 PRO A CA 1
ATOM 668 C C . PRO A 1 93 ? 3.669 -18.169 -7.215 1.00 33.72 93 PRO A C 1
ATOM 670 O O . PRO A 1 93 ? 4.673 -17.570 -6.821 1.00 33.72 93 PRO A O 1
ATOM 673 N N . VAL A 1 94 ? 2.536 -17.532 -7.515 1.00 38.81 94 VAL A N 1
ATOM 674 C CA . VAL A 1 94 ? 2.225 -16.211 -6.984 1.00 38.81 94 VAL A CA 1
ATOM 675 C C . VAL A 1 94 ? 2.105 -16.411 -5.477 1.00 38.81 94 VAL A C 1
ATOM 677 O O . VAL A 1 94 ? 1.025 -16.622 -4.931 1.00 38.81 94 VAL A O 1
ATOM 680 N N . ALA A 1 95 ? 3.251 -16.413 -4.797 1.00 35.03 95 ALA A N 1
ATOM 681 C CA . ALA A 1 95 ? 3.335 -16.338 -3.356 1.00 35.03 95 ALA A CA 1
ATOM 682 C C . ALA A 1 95 ? 2.880 -14.932 -2.964 1.00 35.03 95 ALA A C 1
ATOM 684 O O . ALA A 1 95 ? 3.666 -14.010 -2.762 1.00 35.03 95 ALA A O 1
ATOM 685 N N . MET A 1 96 ? 1.565 -14.769 -2.925 1.00 43.12 96 MET A N 1
ATOM 686 C CA . MET A 1 96 ? 0.902 -13.722 -2.184 1.00 43.12 96 MET A CA 1
ATOM 687 C C . MET A 1 96 ? 1.215 -13.921 -0.697 1.00 43.12 96 MET A C 1
ATOM 689 O O . MET A 1 96 ? 0.852 -14.961 -0.150 1.00 43.12 96 MET A O 1
ATOM 693 N N . PRO A 1 97 ? 1.731 -12.920 0.028 1.00 45.53 97 PRO A N 1
ATOM 694 C CA . PRO A 1 97 ? 1.275 -12.681 1.375 1.00 45.53 97 PRO A CA 1
ATOM 695 C C . PRO A 1 97 ? 0.132 -11.663 1.275 1.00 45.53 97 PRO A C 1
ATOM 697 O O . PRO A 1 97 ? 0.183 -10.590 1.868 1.00 45.53 97 PRO A O 1
ATOM 700 N N . ILE A 1 98 ? -0.907 -11.959 0.486 1.00 46.44 98 ILE A N 1
ATOM 701 C CA . ILE A 1 98 ? -2.188 -11.313 0.741 1.00 46.44 98 ILE A CA 1
ATOM 702 C C . ILE A 1 98 ? -2.667 -12.002 1.996 1.00 46.44 98 ILE A C 1
ATOM 704 O O . ILE A 1 98 ? -2.994 -13.186 1.967 1.00 46.44 98 ILE A O 1
ATOM 708 N N . SER A 1 99 ? -2.608 -11.268 3.106 1.00 55.97 99 SER A N 1
ATOM 709 C CA . SER A 1 99 ? -3.226 -11.680 4.353 1.00 55.97 99 SER A CA 1
ATOM 710 C C . SER A 1 99 ? -4.610 -12.212 4.010 1.00 55.97 99 SER A C 1
ATOM 712 O O . SER A 1 99 ? -5.487 -11.458 3.594 1.00 55.97 99 SER A O 1
ATOM 714 N N . THR A 1 100 ? -4.810 -13.514 4.153 1.00 55.19 100 THR A N 1
ATOM 715 C CA . THR A 1 100 ? -6.152 -14.076 4.168 1.00 55.19 100 THR A CA 1
ATOM 716 C C . THR A 1 100 ? -6.917 -13.401 5.309 1.00 55.19 100 THR A C 1
ATOM 718 O O . THR A 1 100 ? -6.288 -13.008 6.306 1.00 55.19 100 THR A O 1
ATOM 721 N N . PRO A 1 101 ? -8.240 -13.193 5.178 1.00 62.19 101 PRO A N 1
ATOM 722 C CA . PRO A 1 101 ? -9.051 -12.791 6.316 1.00 62.19 101 PRO A CA 1
ATOM 723 C C . PRO A 1 101 ? -8.748 -13.726 7.488 1.00 62.19 101 PRO A C 1
ATOM 725 O O . PRO A 1 101 ? -8.707 -14.944 7.308 1.00 62.19 101 PRO A O 1
ATOM 728 N N . VAL A 1 102 ? -8.458 -13.162 8.656 1.00 69.25 102 VAL A N 1
ATOM 729 C CA . VAL A 1 102 ? -8.243 -13.964 9.860 1.00 69.25 102 VAL A CA 1
ATOM 730 C C . VAL A 1 102 ? -9.588 -14.603 10.208 1.00 69.25 102 VAL A C 1
ATOM 732 O O . VAL A 1 102 ? -10.608 -13.910 10.235 1.00 69.25 102 VAL A O 1
ATOM 735 N N . GLU A 1 103 ? -9.614 -15.925 10.397 1.00 58.84 103 GLU A N 1
ATOM 736 C CA . GLU A 1 103 ? -10.841 -16.647 10.746 1.00 58.84 103 GLU A CA 1
ATOM 737 C C . GLU A 1 103 ? -11.486 -16.087 12.022 1.00 58.84 103 GLU A C 1
ATOM 739 O O . GLU A 1 103 ? -10.823 -15.563 12.918 1.00 58.84 103 GLU A O 1
ATOM 744 N N . ASN A 1 104 ? -12.813 -16.204 12.057 1.00 54.59 104 ASN A N 1
ATOM 745 C CA . ASN A 1 104 ? -13.728 -15.579 13.003 1.00 54.59 104 ASN A CA 1
ATOM 746 C C . ASN A 1 104 ? -13.284 -15.785 14.463 1.00 54.59 104 ASN A C 1
ATOM 748 O O . ASN A 1 104 ? -13.355 -16.891 15.005 1.00 54.59 104 ASN A O 1
ATOM 752 N N . VAL A 1 105 ? -12.829 -14.708 15.105 1.00 58.84 105 VAL A N 1
ATOM 753 C CA . VAL A 1 105 ? -12.472 -14.720 16.525 1.00 58.84 105 VAL A CA 1
ATOM 754 C C . VAL A 1 105 ? -13.757 -14.932 17.326 1.00 58.84 105 VAL A C 1
ATOM 756 O O . VAL A 1 105 ? -14.748 -14.235 17.106 1.00 58.84 105 VAL A O 1
ATOM 759 N N . ALA A 1 106 ? -13.762 -15.907 18.242 1.00 55.91 106 ALA A N 1
ATOM 760 C CA . ALA A 1 106 ? -14.890 -16.159 19.139 1.00 55.91 106 ALA A CA 1
ATOM 761 C C . ALA A 1 106 ? -15.381 -14.846 19.774 1.00 55.91 106 ALA A C 1
ATOM 763 O O . ALA A 1 106 ? -14.567 -13.995 20.120 1.00 55.91 106 ALA A O 1
ATOM 764 N N . ALA A 1 107 ? -16.698 -14.672 19.922 1.00 59.69 107 ALA A N 1
ATOM 765 C CA . ALA A 1 107 ? -17.288 -13.435 20.431 1.00 59.69 107 ALA A CA 1
ATOM 766 C C . ALA A 1 107 ? -16.760 -13.100 21.840 1.00 59.69 107 ALA A C 1
ATOM 768 O O . ALA A 1 107 ? -17.232 -13.635 22.844 1.00 59.69 107 ALA A O 1
ATOM 769 N N . VAL A 1 108 ? -15.770 -12.207 21.914 1.00 70.25 108 VAL A N 1
ATOM 770 C CA . VAL A 1 108 ? -15.232 -11.672 23.167 1.00 70.25 108 VAL A CA 1
ATOM 771 C C . VAL A 1 108 ? -15.861 -10.306 23.414 1.00 70.25 108 VAL A C 1
ATOM 773 O O . VAL A 1 108 ? -15.740 -9.390 22.603 1.00 70.25 108 VAL A O 1
ATOM 776 N N . SER A 1 109 ? -16.517 -10.148 24.563 1.00 84.69 109 SER A N 1
ATOM 777 C CA . SER A 1 109 ? -16.994 -8.842 25.021 1.00 84.69 109 SER A CA 1
ATOM 778 C C . SER A 1 109 ? -15.811 -8.011 25.526 1.00 84.69 109 SER A C 1
ATOM 780 O O . SER A 1 109 ? -15.312 -8.233 26.630 1.00 84.69 109 SER A O 1
ATOM 782 N N . LEU A 1 110 ? -15.372 -7.036 24.728 1.00 88.75 110 LEU A N 1
ATOM 783 C CA . LEU A 1 110 ? -14.305 -6.095 25.073 1.00 88.75 110 LEU A CA 1
ATOM 784 C C . LEU A 1 110 ? -14.890 -4.707 25.360 1.00 88.75 110 LEU A C 1
ATOM 786 O O . LEU A 1 110 ? -15.662 -4.174 24.570 1.00 88.75 110 LEU A O 1
ATOM 790 N N . HIS A 1 111 ? -14.483 -4.083 26.468 1.00 91.31 111 HIS A N 1
ATOM 791 C CA . HIS A 1 111 ? -14.760 -2.664 26.715 1.00 91.31 111 HIS A CA 1
ATOM 792 C C . HIS A 1 111 ? -13.656 -1.800 26.095 1.00 91.31 111 HIS A C 1
ATOM 794 O O . HIS A 1 111 ? -12.494 -1.931 26.499 1.00 91.31 111 HIS A O 1
ATOM 800 N N . ALA A 1 112 ? -14.027 -0.864 25.222 1.00 95.00 112 ALA A N 1
ATOM 801 C CA . ALA A 1 112 ? -13.159 0.167 24.654 1.00 95.00 112 ALA A CA 1
ATOM 802 C C . ALA A 1 112 ? -13.737 1.563 24.938 1.00 95.00 112 ALA A C 1
ATOM 804 O O . ALA A 1 112 ? -14.951 1.734 24.939 1.00 95.00 112 ALA A O 1
ATOM 805 N N . GLU A 1 113 ? -12.882 2.560 25.170 1.00 97.62 113 GLU A N 1
ATOM 806 C CA . GLU A 1 113 ? -13.303 3.971 25.134 1.00 97.62 113 GLU A CA 1
ATOM 807 C C . GLU A 1 113 ? -13.368 4.486 23.694 1.00 97.62 113 GLU A C 1
ATOM 809 O O . GLU A 1 113 ? -14.189 5.339 23.371 1.00 97.62 113 GLU A O 1
ATOM 814 N N . VAL A 1 114 ? -12.492 3.963 22.830 1.00 97.88 114 VAL A N 1
ATOM 815 C CA . VAL A 1 114 ? -12.476 4.246 21.395 1.00 97.88 114 VAL A CA 1
ATOM 816 C C . VAL A 1 114 ? -12.348 2.926 20.652 1.00 97.88 114 VAL A C 1
ATOM 818 O O . VAL A 1 114 ? -11.410 2.163 20.884 1.00 97.88 114 VAL A O 1
ATOM 821 N N . LEU A 1 115 ? -13.285 2.666 19.748 1.00 97.88 115 LEU A N 1
ATOM 822 C CA . LEU A 1 115 ? -13.225 1.542 18.827 1.00 97.88 115 LEU A CA 1
ATOM 823 C C . LEU A 1 115 ? -12.997 2.082 17.418 1.00 97.88 115 LEU A C 1
ATOM 825 O O . LEU A 1 115 ? -13.705 2.985 16.974 1.00 97.88 115 LEU A O 1
ATOM 829 N N . VAL A 1 116 ? -11.999 1.542 16.729 1.00 97.94 116 VAL A N 1
ATOM 830 C CA . VAL A 1 116 ? -11.654 1.925 15.359 1.00 97.94 116 VAL A CA 1
ATOM 831 C C . VAL A 1 116 ? -11.858 0.723 14.447 1.00 97.94 116 VAL A C 1
ATOM 833 O O . VAL A 1 116 ? -11.309 -0.343 14.702 1.00 97.94 116 VAL A O 1
ATOM 836 N N . MET A 1 117 ? -12.646 0.896 13.386 1.00 97.12 117 MET A N 1
ATOM 837 C CA . MET A 1 117 ? -12.916 -0.143 12.389 1.00 97.12 117 MET A CA 1
ATOM 838 C C . MET A 1 117 ? -12.013 0.051 11.168 1.00 97.12 117 MET A C 1
ATOM 840 O O . MET A 1 117 ? -12.121 1.055 10.465 1.00 97.12 117 MET A O 1
ATOM 844 N N . GLY A 1 118 ? -11.151 -0.929 10.911 1.00 96.62 118 GLY A N 1
ATOM 845 C CA . GLY A 1 118 ? -10.156 -0.943 9.843 1.00 96.62 118 GLY A CA 1
ATOM 846 C C . GLY A 1 118 ? -8.827 -0.316 10.263 1.00 96.62 118 GLY A C 1
ATOM 847 O O . GLY A 1 118 ? -8.785 0.773 10.828 1.00 96.62 118 GLY A O 1
ATOM 848 N N . ALA A 1 119 ? -7.717 -0.968 9.923 1.00 97.25 119 ALA A N 1
ATOM 849 C CA . ALA A 1 119 ? -6.354 -0.541 10.235 1.00 97.25 119 ALA A CA 1
ATOM 850 C C . ALA A 1 119 ? -5.622 0.083 9.038 1.00 97.25 119 ALA A C 1
ATOM 852 O O . ALA A 1 119 ? -4.399 -0.017 8.920 1.00 97.25 119 ALA A O 1
ATOM 853 N N . GLY A 1 120 ? -6.350 0.754 8.144 1.00 97.50 120 GLY A N 1
ATOM 854 C CA . GLY A 1 120 ? -5.752 1.601 7.109 1.00 97.50 120 GLY A CA 1
ATOM 855 C C . GLY A 1 120 ? -5.070 2.857 7.677 1.00 97.50 120 GLY A C 1
ATOM 856 O O . GLY A 1 120 ? -5.101 3.073 8.890 1.00 97.50 120 GLY A O 1
ATOM 857 N N . PRO A 1 121 ? -4.504 3.727 6.817 1.00 97.69 121 PRO A N 1
ATOM 858 C CA . PRO A 1 121 ? -3.823 4.959 7.231 1.00 97.69 121 PRO A CA 1
ATOM 859 C C . PRO A 1 121 ? -4.630 5.833 8.188 1.00 97.69 121 PRO A C 1
ATOM 861 O O . PRO A 1 121 ? -4.091 6.299 9.187 1.00 97.69 121 PRO A O 1
ATOM 864 N N . GLY A 1 122 ? -5.928 6.011 7.934 1.00 97.88 122 GLY A N 1
ATOM 865 C CA . GLY A 1 122 ? -6.808 6.732 8.856 1.00 97.88 122 GLY A CA 1
ATOM 866 C C . GLY A 1 122 ? -7.022 5.981 10.173 1.00 97.88 122 GLY A C 1
ATOM 867 O O . GLY A 1 122 ? -6.923 6.572 11.245 1.00 97.88 122 GLY A O 1
ATOM 868 N N . GLY A 1 123 ? -7.253 4.671 10.097 1.00 98.00 123 GLY A N 1
ATOM 869 C CA . GLY A 1 123 ? -7.597 3.835 11.241 1.00 98.00 123 GLY A CA 1
ATOM 870 C C . GLY A 1 123 ? -6.470 3.675 12.256 1.00 98.00 123 GLY A C 1
ATOM 871 O O . GLY A 1 123 ? -6.627 4.070 13.411 1.00 98.00 123 GLY A O 1
ATOM 872 N N . TYR A 1 124 ? -5.300 3.171 11.843 1.00 97.88 124 TYR A N 1
ATOM 873 C CA . TYR A 1 124 ? -4.193 3.007 12.794 1.00 97.88 124 TYR A CA 1
ATOM 874 C C . TYR A 1 124 ? -3.724 4.362 13.346 1.00 97.88 124 TYR A C 1
ATOM 876 O O . TYR A 1 124 ? -3.333 4.441 14.506 1.00 97.88 124 TYR A O 1
ATOM 884 N N . THR A 1 125 ? -3.803 5.445 12.560 1.00 98.25 125 THR A N 1
ATOM 885 C CA . THR A 1 125 ? -3.429 6.790 13.025 1.00 98.25 125 THR A CA 1
ATOM 886 C C . THR A 1 125 ? -4.396 7.288 14.093 1.00 98.25 125 THR A C 1
ATOM 888 O O . THR A 1 125 ? -3.957 7.759 15.142 1.00 98.25 125 THR A O 1
ATOM 891 N N . ALA A 1 126 ? -5.706 7.145 13.868 1.00 98.38 126 ALA A N 1
ATOM 892 C CA . ALA A 1 126 ? -6.721 7.491 14.857 1.00 98.38 126 ALA A CA 1
ATOM 893 C C . ALA A 1 126 ? -6.567 6.650 16.133 1.00 98.38 126 ALA A C 1
ATOM 895 O O . ALA A 1 126 ? -6.580 7.198 17.235 1.00 98.38 126 ALA A O 1
ATOM 896 N N . ALA A 1 127 ? -6.343 5.341 15.986 1.00 98.38 127 ALA A N 1
ATOM 897 C CA . ALA A 1 127 ? -6.147 4.432 17.108 1.00 98.38 127 ALA A CA 1
ATOM 898 C C . ALA A 1 127 ? -4.903 4.797 17.929 1.00 98.38 127 ALA A C 1
ATOM 900 O O . ALA A 1 127 ? -4.973 4.909 19.152 1.00 98.38 127 ALA A O 1
ATOM 901 N N . PHE A 1 128 ? -3.772 5.045 17.266 1.00 98.31 128 PHE A N 1
ATOM 902 C CA . PHE A 1 128 ? -2.523 5.408 17.934 1.00 98.31 128 PHE A CA 1
ATOM 903 C C . PHE A 1 128 ? -2.631 6.766 18.612 1.00 98.31 128 PHE A C 1
ATOM 905 O O . PHE A 1 128 ? -2.194 6.909 19.749 1.00 98.31 128 PHE A O 1
ATOM 912 N N . ARG A 1 129 ? -3.281 7.743 17.971 1.00 98.38 129 ARG A N 1
ATOM 913 C CA . ARG A 1 129 ? -3.498 9.054 18.582 1.00 98.38 129 ARG A CA 1
ATOM 914 C C . ARG A 1 129 ? -4.420 8.975 19.797 1.00 98.38 129 ARG A C 1
ATOM 916 O O . ARG A 1 129 ? -4.147 9.637 20.793 1.00 98.38 129 ARG A O 1
ATOM 923 N N . ALA A 1 130 ? -5.489 8.184 19.737 1.00 98.19 130 ALA A N 1
ATOM 924 C CA . ALA A 1 130 ? -6.373 7.966 20.879 1.00 98.19 130 ALA A CA 1
ATOM 925 C C . ALA A 1 130 ? -5.631 7.289 22.045 1.00 98.19 130 ALA A C 1
ATOM 927 O O . ALA A 1 130 ? -5.772 7.719 23.190 1.00 98.19 130 ALA A O 1
ATOM 928 N N . ALA A 1 131 ? -4.780 6.303 21.754 1.00 98.00 131 ALA A N 1
ATOM 929 C CA . ALA A 1 131 ? -3.937 5.657 22.755 1.00 98.00 131 ALA A CA 1
ATOM 930 C C . ALA A 1 131 ? -2.903 6.621 23.366 1.00 98.00 131 ALA A C 1
ATOM 932 O O . ALA A 1 131 ? -2.741 6.649 24.583 1.00 98.00 131 ALA A O 1
ATOM 933 N N . ASP A 1 132 ? -2.276 7.480 22.553 1.00 97.56 132 ASP A N 1
ATOM 934 C CA . ASP A 1 132 ? -1.361 8.531 23.028 1.00 97.56 132 ASP A CA 1
ATOM 935 C C . ASP A 1 132 ? -2.067 9.543 23.959 1.00 97.56 132 ASP A C 1
ATOM 937 O O . ASP A 1 132 ? -1.430 10.155 24.814 1.00 97.56 132 ASP A O 1
ATOM 941 N N . LEU A 1 133 ? -3.387 9.715 23.817 1.00 98.12 133 LEU A N 1
ATOM 942 C CA . LEU A 1 133 ? -4.232 10.533 24.699 1.00 98.12 133 LEU A CA 1
ATOM 943 C C . LEU A 1 133 ? -4.743 9.765 25.935 1.00 98.12 133 LEU A C 1
ATOM 945 O O . 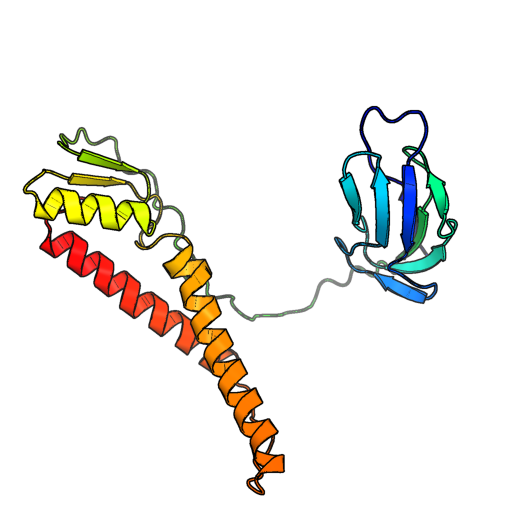LEU A 1 133 ? -5.600 10.266 26.663 1.00 98.12 133 LEU A O 1
ATOM 949 N N . GLY A 1 134 ? -4.233 8.555 26.176 1.00 97.31 134 GLY A N 1
ATOM 950 C CA . GLY A 1 134 ? -4.553 7.734 27.343 1.00 97.31 134 GLY A CA 1
ATOM 951 C C . GLY A 1 134 ? -5.879 6.980 27.248 1.00 97.31 134 GLY A C 1
ATOM 952 O O . GLY A 1 134 ? -6.370 6.510 28.272 1.00 97.31 134 GLY A O 1
ATOM 953 N N . LYS A 1 135 ? -6.480 6.872 26.055 1.00 98.12 135 LYS A N 1
ATOM 954 C CA . LYS A 1 135 ? -7.725 6.120 25.858 1.00 98.12 135 LYS A CA 1
ATOM 955 C C . LYS A 1 135 ? -7.469 4.629 25.714 1.00 98.12 135 LYS A C 1
ATOM 957 O O . LYS A 1 135 ? -6.503 4.214 25.079 1.00 98.12 135 LYS A O 1
ATOM 962 N N . LYS A 1 136 ? -8.384 3.810 26.238 1.00 97.56 136 LYS A N 1
ATOM 963 C CA . LYS A 1 136 ? -8.413 2.371 25.956 1.00 97.56 136 LYS A CA 1
ATOM 964 C C . LYS A 1 136 ? -8.968 2.126 24.552 1.00 97.56 136 LYS A C 1
ATOM 966 O O . LYS A 1 136 ? -10.171 2.283 24.329 1.00 97.56 136 LYS A O 1
ATOM 971 N N . VAL A 1 137 ? -8.098 1.724 23.627 1.00 97.94 137 VAL A N 1
ATOM 972 C CA . VAL A 1 137 ? -8.437 1.571 22.205 1.00 97.94 137 VAL A CA 1
ATOM 973 C C . VAL A 1 137 ? -8.508 0.106 21.783 1.00 97.94 137 VAL A C 1
ATOM 975 O O . VAL A 1 137 ? -7.612 -0.681 22.095 1.00 97.94 137 VAL A O 1
ATOM 978 N N . VAL A 1 138 ? -9.550 -0.227 21.020 1.00 97.44 138 VAL A N 1
ATOM 979 C CA . VAL A 1 138 ? -9.662 -1.477 20.254 1.00 97.44 138 VAL A CA 1
ATOM 980 C C . VAL A 1 138 ? -9.692 -1.128 18.765 1.00 97.44 138 VAL A C 1
ATOM 982 O O . VAL A 1 138 ? -10.499 -0.303 18.339 1.00 97.44 138 VAL A O 1
ATOM 985 N N . LEU A 1 139 ? -8.799 -1.722 17.981 1.00 96.75 139 LEU A N 1
ATOM 986 C CA . LEU A 1 139 ? -8.665 -1.535 16.540 1.00 96.75 139 LEU A CA 1
ATOM 987 C C . LEU A 1 139 ? -9.029 -2.844 15.841 1.00 96.75 139 LEU A C 1
ATOM 989 O O . LEU A 1 139 ? -8.272 -3.796 15.899 1.00 96.75 139 LEU A O 1
ATOM 993 N N . ILE A 1 140 ? -10.167 -2.886 15.161 1.00 95.88 140 ILE A N 1
ATOM 994 C CA . ILE A 1 140 ? -10.638 -4.096 14.486 1.00 95.88 140 ILE A CA 1
ATOM 995 C C . ILE A 1 140 ? -10.119 -4.098 13.052 1.00 95.88 140 ILE A C 1
ATOM 997 O O . ILE A 1 140 ? -10.456 -3.212 12.269 1.00 95.88 140 ILE A O 1
ATOM 1001 N N . GLU A 1 141 ? -9.341 -5.108 12.685 1.00 95.12 141 GLU A N 1
ATOM 1002 C CA . GLU A 1 141 ? -8.878 -5.338 11.317 1.00 95.12 141 GLU A CA 1
ATOM 1003 C C . GLU A 1 141 ? -9.159 -6.787 10.921 1.00 95.12 141 GLU A C 1
ATOM 1005 O O . GLU A 1 141 ? -8.981 -7.710 11.710 1.00 95.12 141 GLU A O 1
ATOM 1010 N N . ARG A 1 142 ? -9.635 -6.989 9.689 1.00 94.25 142 ARG A N 1
ATOM 1011 C CA . ARG A 1 142 ? -9.980 -8.326 9.188 1.00 94.25 142 ARG A CA 1
ATOM 1012 C C . ARG A 1 142 ? -8.748 -9.124 8.761 1.00 94.25 142 ARG A C 1
ATOM 1014 O O . ARG A 1 142 ? -8.839 -10.331 8.576 1.00 94.25 142 ARG A O 1
ATOM 1021 N N . TYR A 1 143 ? -7.621 -8.450 8.562 1.00 93.38 143 TYR A N 1
ATOM 1022 C CA . TYR A 1 143 ? -6.337 -9.017 8.167 1.00 93.38 143 TYR A CA 1
ATOM 1023 C C . TYR A 1 143 ? -5.320 -9.000 9.316 1.00 93.38 143 TYR A C 1
ATOM 1025 O O . TYR A 1 143 ? -5.387 -8.177 10.221 1.00 93.38 143 TYR A O 1
ATOM 1033 N N . ALA A 1 144 ? -4.320 -9.879 9.265 1.00 91.56 144 ALA A N 1
ATOM 1034 C CA . ALA A 1 144 ? -3.263 -9.912 10.279 1.00 91.56 144 ALA A CA 1
ATOM 1035 C C . ALA A 1 144 ? -2.316 -8.698 10.181 1.00 91.56 144 ALA A C 1
ATOM 1037 O O . ALA A 1 144 ? -1.699 -8.285 11.163 1.00 91.56 144 ALA A O 1
ATOM 1038 N N . SER A 1 145 ? -2.172 -8.128 8.982 1.00 92.81 145 SER A N 1
ATOM 1039 C CA . SER A 1 145 ? -1.297 -6.990 8.705 1.00 92.81 145 SER A CA 1
ATOM 1040 C C . SER A 1 145 ? -2.024 -5.651 8.848 1.00 92.81 145 SER A C 1
ATOM 1042 O O . SER A 1 145 ? -3.019 -5.401 8.167 1.00 92.81 145 SER A O 1
ATOM 1044 N N . LEU A 1 146 ? -1.457 -4.739 9.640 1.00 95.19 146 LEU A N 1
ATOM 1045 C CA . LEU A 1 146 ? -1.898 -3.342 9.711 1.00 95.19 146 LEU A CA 1
ATOM 1046 C C . LEU A 1 146 ? -1.461 -2.537 8.471 1.00 95.19 146 LEU A C 1
ATOM 1048 O O . LEU A 1 146 ? -0.637 -2.973 7.669 1.00 95.19 146 LEU A O 1
ATOM 1052 N N . GLY A 1 147 ? -1.995 -1.324 8.324 1.00 95.69 147 GLY A N 1
ATOM 1053 C CA . GLY A 1 147 ? -1.642 -0.359 7.276 1.00 95.69 147 GLY A CA 1
ATOM 1054 C C . GLY A 1 147 ? -2.587 -0.338 6.071 1.00 95.69 147 GLY A C 1
ATOM 1055 O O . GLY A 1 147 ? -2.485 0.560 5.230 1.00 95.69 147 GLY A O 1
ATOM 1056 N N . GLY A 1 148 ? -3.533 -1.281 6.002 1.00 96.56 148 GLY A N 1
ATOM 1057 C CA . GLY A 1 148 ? -4.585 -1.351 4.985 1.00 96.56 148 GLY A CA 1
ATOM 1058 C C . GLY A 1 148 ? -4.062 -1.331 3.547 1.00 96.56 148 GLY A C 1
ATOM 1059 O O . GLY A 1 148 ? -2.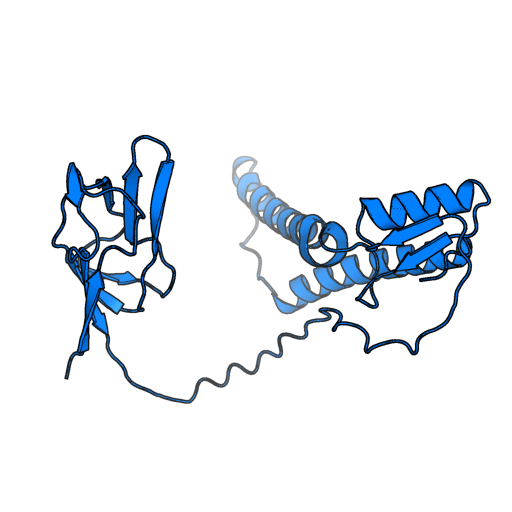942 -1.763 3.271 1.00 96.56 148 GLY A O 1
ATOM 1060 N N . VAL A 1 149 ? -4.874 -0.808 2.625 1.00 97.25 149 VAL A N 1
ATOM 1061 C CA . VAL A 1 149 ? -4.563 -0.792 1.184 1.00 97.25 149 VAL A CA 1
ATOM 1062 C C . VAL A 1 149 ? -3.275 -0.027 0.897 1.00 97.25 149 VAL A C 1
ATOM 1064 O O . VAL A 1 149 ? -2.386 -0.558 0.243 1.00 97.25 149 VAL A O 1
ATOM 1067 N N . CYS A 1 150 ? -3.136 1.197 1.413 1.00 96.56 150 CYS A N 1
ATOM 1068 C CA . CYS A 1 150 ? -2.017 2.071 1.052 1.00 96.56 150 CYS A CA 1
ATOM 1069 C C . CYS A 1 150 ? -0.648 1.455 1.384 1.00 96.56 150 CYS A C 1
ATOM 1071 O O . CYS A 1 150 ? 0.285 1.599 0.595 1.00 96.56 150 CYS A O 1
ATOM 1073 N N . LEU A 1 151 ? -0.533 0.737 2.508 1.00 96.88 151 LEU A N 1
ATOM 1074 C CA . LEU A 1 151 ? 0.716 0.079 2.883 1.00 96.88 151 LEU A CA 1
ATOM 1075 C C . LEU A 1 151 ? 0.925 -1.264 2.174 1.00 96.88 151 LEU A C 1
ATOM 1077 O O . LEU A 1 151 ? 2.025 -1.531 1.701 1.00 96.88 151 LEU A O 1
ATOM 1081 N N . ASN A 1 152 ? -0.106 -2.108 2.115 1.00 95.44 152 ASN A N 1
ATOM 1082 C CA . ASN A 1 152 ? 0.063 -3.504 1.707 1.00 95.44 152 ASN A CA 1
ATOM 1083 C C . ASN A 1 152 ? -0.036 -3.700 0.188 1.00 95.44 152 ASN A C 1
ATOM 1085 O O . ASN A 1 152 ? 0.741 -4.454 -0.387 1.00 95.44 152 ASN A O 1
ATOM 1089 N N . VAL A 1 153 ? -0.974 -3.017 -0.474 1.00 96.31 153 VAL A N 1
ATOM 1090 C CA . VAL A 1 153 ? -1.339 -3.287 -1.881 1.00 96.31 153 VAL A CA 1
ATOM 1091 C C . VAL A 1 153 ? -1.619 -2.014 -2.690 1.00 96.31 153 VAL A C 1
ATOM 1093 O O . VAL A 1 153 ? -2.341 -2.041 -3.678 1.00 96.31 153 VAL A O 1
ATOM 1096 N N . GLY A 1 154 ? -1.083 -0.873 -2.263 1.00 96.50 154 GLY A N 1
ATOM 1097 C CA . GLY A 1 154 ? -1.370 0.420 -2.877 1.00 96.50 154 GLY A CA 1
ATOM 1098 C C . GLY A 1 154 ? -0.135 1.300 -2.945 1.00 96.50 154 GLY A C 1
ATOM 1099 O O . GLY A 1 154 ? 0.853 0.966 -3.590 1.00 96.50 154 GLY A O 1
ATOM 1100 N N . CYS A 1 155 ? -0.187 2.439 -2.259 1.00 97.62 155 CYS A N 1
ATOM 1101 C CA . CYS A 1 155 ? 0.836 3.477 -2.303 1.00 97.62 155 CYS A CA 1
ATOM 1102 C C . CYS A 1 155 ? 2.268 2.930 -2.204 1.00 97.62 155 CYS A C 1
ATOM 1104 O O . CYS A 1 155 ? 3.085 3.189 -3.079 1.00 97.62 155 CYS A O 1
ATOM 1106 N N . ILE A 1 156 ? 2.578 2.182 -1.149 1.00 97.75 156 ILE A N 1
ATOM 1107 C CA . ILE A 1 156 ? 3.950 1.771 -0.851 1.00 97.75 156 ILE A CA 1
ATOM 1108 C C . ILE A 1 156 ? 4.526 0.821 -1.910 1.00 97.75 156 ILE A C 1
ATOM 1110 O O . ILE A 1 156 ? 5.583 1.159 -2.448 1.00 97.75 156 ILE A O 1
ATOM 1114 N N . PRO A 1 157 ? 3.877 -0.304 -2.279 1.00 97.25 157 PRO A N 1
ATOM 1115 C CA . PRO A 1 157 ? 4.392 -1.149 -3.354 1.00 97.25 157 PRO A CA 1
ATOM 1116 C C . PRO A 1 157 ? 4.496 -0.409 -4.687 1.00 97.25 157 PRO A C 1
ATOM 1118 O O . PRO A 1 157 ? 5.521 -0.530 -5.353 1.00 97.25 157 PRO A O 1
ATOM 1121 N N . SER A 1 158 ? 3.498 0.403 -5.058 1.00 98.00 158 SER A N 1
ATOM 1122 C CA . SER A 1 158 ? 3.552 1.156 -6.316 1.00 98.00 158 SER A CA 1
ATOM 1123 C C . SER A 1 158 ? 4.727 2.131 -6.339 1.00 98.00 158 SER A C 1
ATOM 1125 O O . SER A 1 158 ? 5.444 2.193 -7.329 1.00 98.00 158 SER A O 1
ATOM 1127 N N . LYS A 1 159 ? 4.971 2.871 -5.249 1.00 98.25 159 LYS A N 1
ATOM 1128 C CA . LYS A 1 159 ? 6.075 3.844 -5.192 1.00 98.25 159 LYS A CA 1
ATOM 1129 C C . LYS A 1 159 ? 7.443 3.162 -5.104 1.00 98.25 159 LYS A C 1
ATOM 1131 O O . LYS A 1 159 ? 8.403 3.693 -5.647 1.00 98.25 159 LYS A O 1
ATOM 1136 N N . ALA A 1 160 ? 7.535 1.981 -4.489 1.00 97.50 160 ALA A N 1
ATOM 1137 C CA . ALA A 1 160 ? 8.766 1.191 -4.493 1.00 97.50 160 ALA A CA 1
ATOM 1138 C C . ALA A 1 160 ? 9.158 0.743 -5.912 1.00 97.50 160 ALA A C 1
ATOM 1140 O O . ALA A 1 160 ? 10.328 0.827 -6.277 1.00 97.50 160 ALA A O 1
ATOM 1141 N N . LEU A 1 161 ? 8.180 0.314 -6.716 1.00 97.94 161 LEU A N 1
ATOM 1142 C CA . LEU A 1 161 ? 8.404 -0.097 -8.105 1.00 97.94 161 LEU A CA 1
ATOM 1143 C C . LEU A 1 161 ? 8.658 1.102 -9.029 1.00 97.94 161 LEU A C 1
ATOM 1145 O O . LEU A 1 161 ? 9.602 1.075 -9.813 1.00 97.94 161 LEU A O 1
ATOM 1149 N N . LEU A 1 162 ? 7.870 2.175 -8.894 1.00 98.31 162 LEU A N 1
ATOM 1150 C CA . LEU A 1 162 ? 8.045 3.399 -9.685 1.00 98.31 162 LEU A CA 1
ATOM 1151 C C . LEU A 1 162 ? 9.426 4.024 -9.482 1.00 98.31 162 LEU A C 1
ATOM 1153 O O . LEU A 1 162 ? 10.007 4.516 -10.439 1.00 98.31 162 LEU A O 1
ATOM 1157 N N . HIS A 1 163 ? 9.979 3.966 -8.269 1.00 98.31 163 HIS A N 1
ATOM 1158 C CA . HIS A 1 163 ? 11.328 4.467 -8.027 1.00 98.31 163 HIS A CA 1
ATOM 1159 C C . HIS A 1 163 ? 12.393 3.674 -8.801 1.00 98.31 163 HIS A C 1
ATOM 1161 O O . HIS A 1 163 ? 13.302 4.268 -9.367 1.00 98.31 163 HIS A O 1
ATOM 1167 N N . GLN A 1 164 ? 12.273 2.344 -8.875 1.00 96.88 164 GLN A N 1
ATOM 1168 C CA . GLN A 1 164 ? 13.202 1.528 -9.664 1.00 96.88 164 GLN A CA 1
ATOM 1169 C C . GLN A 1 164 ? 13.077 1.835 -11.163 1.00 96.88 164 GLN A C 1
ATOM 1171 O O . GLN A 1 164 ? 14.092 1.984 -11.836 1.00 96.88 164 GLN A O 1
ATOM 1176 N N . ALA A 1 165 ? 11.849 1.994 -11.669 1.00 97.62 165 ALA A N 1
ATOM 1177 C CA . ALA A 1 165 ? 11.603 2.388 -13.057 1.00 97.62 165 ALA A CA 1
ATOM 1178 C C . ALA A 1 165 ? 12.179 3.777 -13.377 1.00 97.62 165 ALA A C 1
ATOM 1180 O O . ALA A 1 165 ? 12.820 3.950 -14.409 1.00 97.62 165 ALA A O 1
ATOM 1181 N N . GLN A 1 166 ? 12.013 4.739 -12.466 1.00 98.25 166 GLN A N 1
ATOM 1182 C CA . GLN A 1 166 ? 12.590 6.074 -12.597 1.00 98.25 166 GLN A CA 1
ATOM 1183 C C . GLN A 1 166 ? 14.117 6.016 -12.702 1.00 98.25 166 GLN A C 1
ATOM 1185 O O . GLN A 1 166 ? 14.677 6.646 -13.587 1.00 98.25 166 GLN A O 1
ATOM 1190 N N . VAL A 1 167 ? 14.793 5.227 -11.861 1.00 97.44 167 VAL A N 1
ATOM 1191 C CA . VAL A 1 167 ? 16.260 5.091 -11.916 1.00 97.44 167 VAL A CA 1
ATOM 1192 C C . VAL A 1 167 ? 16.726 4.484 -13.243 1.00 97.44 167 VAL A C 1
ATOM 1194 O O . VAL A 1 167 ? 17.750 4.900 -13.776 1.00 97.44 167 VAL A O 1
ATOM 1197 N N . ILE A 1 168 ? 15.982 3.518 -13.791 1.00 96.75 168 ILE A N 1
ATOM 1198 C CA . ILE A 1 168 ? 16.282 2.941 -15.111 1.00 96.75 168 ILE A CA 1
ATOM 1199 C C . ILE A 1 168 ? 16.146 4.011 -16.200 1.00 96.75 168 ILE A C 1
ATOM 1201 O O . ILE A 1 168 ? 17.034 4.140 -17.038 1.00 96.75 168 ILE A O 1
ATOM 1205 N N . HIS A 1 169 ? 15.068 4.793 -16.157 1.00 97.12 169 HIS A N 1
ATOM 1206 C CA . HIS A 1 169 ? 14.811 5.859 -17.120 1.00 97.12 169 HIS A CA 1
ATOM 1207 C C . HIS A 1 169 ? 15.862 6.978 -17.045 1.00 97.12 169 HIS A C 1
ATOM 1209 O O . HIS A 1 169 ? 16.434 7.358 -18.060 1.00 97.12 169 HIS A O 1
ATOM 1215 N N . GLU A 1 170 ? 16.196 7.445 -15.841 1.00 97.19 170 GLU A N 1
ATOM 1216 C CA . GLU A 1 170 ? 17.237 8.458 -15.630 1.00 97.19 170 GLU A CA 1
ATOM 1217 C C . GLU A 1 170 ? 18.612 7.970 -16.112 1.00 97.19 170 GLU A C 1
ATOM 1219 O O . GLU A 1 170 ? 19.371 8.736 -16.705 1.00 97.19 170 GLU A O 1
ATOM 1224 N N . ALA A 1 171 ? 18.945 6.690 -15.903 1.00 96.81 171 ALA A N 1
ATOM 1225 C CA . ALA A 1 171 ? 20.188 6.112 -16.411 1.00 96.81 171 ALA A CA 1
ATOM 1226 C C . ALA A 1 171 ? 20.247 6.106 -17.949 1.00 96.81 171 ALA A C 1
ATOM 1228 O O . ALA A 1 171 ? 21.321 6.291 -18.517 1.00 96.81 171 ALA A O 1
ATOM 1229 N N . GLU A 1 172 ? 19.113 5.931 -18.627 1.00 95.38 172 GLU A N 1
ATOM 1230 C CA . GLU A 1 172 ? 19.026 6.016 -20.086 1.00 95.38 172 GLU A CA 1
ATOM 1231 C C . GLU A 1 172 ? 19.243 7.456 -20.588 1.00 95.38 172 GLU A C 1
ATOM 1233 O O . GLU A 1 172 ? 20.036 7.687 -21.506 1.00 95.38 172 GLU A O 1
ATOM 1238 N N . GLU A 1 173 ? 18.623 8.446 -19.938 1.00 96.62 173 GLU A N 1
ATOM 1239 C CA . GLU A 1 173 ? 18.743 9.866 -20.308 1.00 96.62 173 GLU A CA 1
ATOM 1240 C C . GLU A 1 173 ? 20.173 10.421 -20.158 1.00 96.62 173 GLU A C 1
ATOM 1242 O O . GLU A 1 173 ? 20.573 11.343 -20.880 1.00 96.62 173 GLU A O 1
ATOM 1247 N N . MET A 1 174 ? 20.996 9.819 -19.290 1.00 97.00 174 MET A N 1
ATOM 1248 C CA . MET A 1 174 ? 22.403 10.199 -19.099 1.00 97.00 174 MET A CA 1
ATOM 1249 C C . MET A 1 174 ? 23.261 10.097 -20.369 1.00 97.00 174 MET A C 1
ATOM 1251 O O . MET A 1 174 ? 24.315 10.744 -20.449 1.00 97.00 174 MET A O 1
ATOM 1255 N N . GLY A 1 175 ? 22.789 9.380 -21.396 1.00 95.69 175 GLY A N 1
ATOM 1256 C CA . GLY A 1 175 ? 23.426 9.339 -22.711 1.00 95.69 175 GLY A CA 1
ATOM 1257 C C . GLY A 1 175 ? 23.621 10.730 -23.329 1.00 95.69 175 GLY A C 1
ATOM 1258 O O . GLY A 1 175 ? 24.672 10.995 -23.916 1.00 95.69 175 GLY A O 1
ATOM 1259 N N . ALA A 1 176 ? 22.680 11.660 -23.121 1.00 95.69 176 ALA A N 1
ATOM 1260 C CA . ALA A 1 176 ? 22.790 13.043 -23.604 1.00 95.69 176 ALA A CA 1
ATOM 1261 C C . ALA A 1 176 ? 23.918 13.837 -22.916 1.00 95.69 176 ALA A C 1
ATOM 1263 O O . ALA A 1 176 ? 24.432 14.812 -23.465 1.00 95.69 176 ALA A O 1
ATOM 1264 N N . HIS A 1 177 ? 24.335 13.401 -21.728 1.00 96.25 177 HIS A N 1
ATOM 1265 C CA . HIS A 1 177 ? 25.434 13.982 -20.961 1.00 96.25 177 HIS A CA 1
ATOM 1266 C C . HIS A 1 177 ? 26.782 13.291 -21.230 1.00 96.25 177 HIS A C 1
ATOM 1268 O O . HIS A 1 177 ? 27.776 13.609 -20.578 1.00 96.25 177 HIS A O 1
ATOM 1274 N N . GLY A 1 178 ? 26.834 12.357 -22.188 1.00 96.19 178 GLY A N 1
ATOM 1275 C CA . GLY A 1 178 ? 28.045 11.614 -22.539 1.00 96.19 178 GLY A CA 1
ATOM 1276 C C . GLY A 1 178 ? 28.379 10.465 -21.583 1.00 96.19 178 GLY A C 1
ATOM 1277 O O . GLY A 1 178 ? 29.498 9.958 -21.625 1.00 96.19 178 GLY A O 1
ATOM 1278 N N . VAL A 1 179 ? 27.436 10.050 -20.727 1.00 97.12 179 VAL A N 1
ATOM 1279 C CA . VAL A 1 179 ? 27.575 8.874 -19.856 1.00 97.12 179 VAL A CA 1
ATOM 1280 C C . VAL A 1 179 ? 26.630 7.789 -20.356 1.00 97.12 179 VAL A C 1
ATOM 1282 O O . VAL A 1 179 ? 25.416 7.940 -20.294 1.00 97.12 179 VAL A O 1
ATOM 1285 N N . THR A 1 180 ? 27.180 6.689 -20.860 1.00 94.69 180 THR A N 1
ATOM 1286 C CA . THR A 1 180 ? 26.388 5.610 -21.463 1.00 94.69 180 THR A CA 1
ATOM 1287 C C .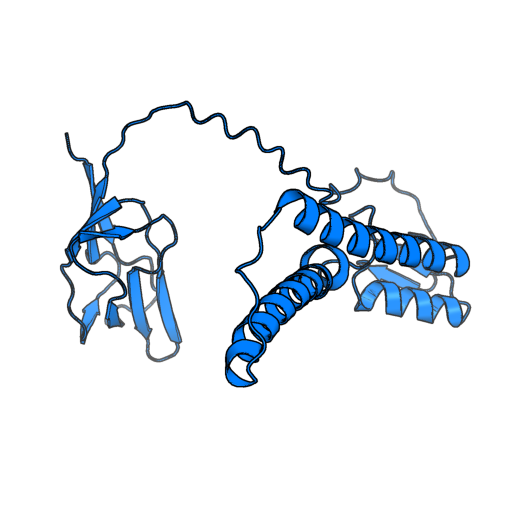 THR A 1 180 ? 26.332 4.401 -20.541 1.00 94.69 180 THR A C 1
ATOM 1289 O O . THR A 1 180 ? 27.365 3.932 -20.063 1.00 94.69 180 THR A O 1
ATOM 1292 N N . PHE A 1 181 ? 25.126 3.878 -20.334 1.00 95.69 181 PHE A N 1
ATOM 1293 C CA . PHE A 1 181 ? 24.870 2.623 -19.635 1.00 95.69 181 PHE A CA 1
ATOM 1294 C C . PHE A 1 181 ? 24.310 1.594 -20.621 1.00 95.69 181 PHE A C 1
ATOM 1296 O O . PHE A 1 181 ? 23.627 1.952 -21.579 1.00 95.69 181 PHE A O 1
ATOM 1303 N N . GLU A 1 182 ? 24.595 0.313 -20.396 1.00 95.62 182 GLU A N 1
ATOM 1304 C CA . GLU A 1 182 ? 23.904 -0.765 -21.109 1.00 95.62 182 GLU A CA 1
ATOM 1305 C C . GLU A 1 182 ? 22.512 -0.998 -20.492 1.00 95.62 182 GLU A C 1
ATOM 1307 O O . GLU A 1 182 ? 22.354 -0.814 -19.278 1.00 95.62 182 GLU A O 1
ATOM 1312 N N . PRO A 1 183 ? 21.507 -1.431 -21.281 1.00 94.31 183 PRO A N 1
ATOM 1313 C CA . PRO A 1 183 ? 20.192 -1.773 -20.750 1.00 94.31 183 PRO A CA 1
ATOM 1314 C C . PRO A 1 183 ? 20.289 -2.794 -19.602 1.00 94.31 183 PRO A C 1
ATOM 1316 O O . PRO A 1 183 ? 20.998 -3.799 -19.728 1.00 94.31 183 PRO A O 1
ATOM 1319 N N . PRO A 1 184 ? 19.585 -2.579 -18.477 1.00 95.69 184 PRO A N 1
ATOM 1320 C CA . PRO A 1 184 ? 19.707 -3.449 -17.319 1.00 95.69 184 PRO A CA 1
ATOM 1321 C C . PRO A 1 184 ? 19.044 -4.805 -17.568 1.00 95.69 184 PRO A C 1
ATOM 1323 O O . PRO A 1 184 ? 17.986 -4.913 -18.189 1.00 95.69 184 PRO A O 1
ATOM 1326 N N . LYS A 1 185 ? 19.621 -5.858 -16.983 1.00 97.00 185 LYS A N 1
ATOM 1327 C CA . LYS A 1 185 ? 18.944 -7.152 -16.868 1.00 97.00 185 LYS A CA 1
ATOM 1328 C C . LYS A 1 185 ? 17.926 -7.095 -15.729 1.00 97.00 185 LYS A C 1
ATOM 1330 O O . LYS A 1 185 ? 18.296 -6.827 -14.587 1.00 97.00 185 LYS A O 1
ATOM 1335 N N . LEU A 1 186 ? 16.666 -7.395 -16.030 1.00 96.81 186 LEU A N 1
ATOM 1336 C CA . LEU A 1 186 ? 15.589 -7.398 -15.042 1.00 96.81 186 LEU A CA 1
ATOM 1337 C C . LEU A 1 186 ? 15.412 -8.788 -14.422 1.00 96.81 186 LEU A C 1
ATOM 1339 O O . LEU A 1 186 ? 15.157 -9.764 -15.123 1.00 96.81 186 LEU A O 1
ATOM 1343 N N . ASP A 1 187 ? 15.526 -8.857 -13.098 1.00 97.44 187 ASP A N 1
ATOM 1344 C CA . ASP A 1 187 ? 15.155 -10.020 -12.288 1.00 97.44 187 ASP A CA 1
ATOM 1345 C C . ASP A 1 187 ? 13.861 -9.693 -11.533 1.00 97.44 187 ASP A C 1
ATOM 1347 O O . ASP A 1 187 ? 13.859 -8.988 -10.519 1.00 97.44 187 ASP A O 1
ATOM 1351 N N . ILE A 1 188 ? 12.739 -10.173 -12.068 1.00 96.88 188 ILE A N 1
ATOM 1352 C CA . ILE A 1 188 ? 11.406 -9.856 -11.548 1.00 96.88 188 ILE A CA 1
ATOM 1353 C C . ILE A 1 188 ? 11.189 -10.455 -10.154 1.00 96.88 188 ILE A C 1
ATOM 1355 O O . ILE A 1 188 ? 10.509 -9.843 -9.326 1.00 96.88 188 ILE A O 1
ATOM 1359 N N . ASP A 1 189 ? 11.788 -11.608 -9.857 1.00 97.56 189 ASP A N 1
ATOM 1360 C CA . ASP A 1 189 ? 11.648 -12.256 -8.554 1.00 97.56 189 ASP A CA 1
ATOM 1361 C C . ASP A 1 189 ? 12.402 -11.477 -7.476 1.00 97.56 189 ASP A C 1
ATOM 1363 O O . ASP A 1 189 ? 11.858 -11.227 -6.395 1.00 97.56 189 ASP A O 1
ATOM 1367 N N . ALA A 1 190 ? 13.607 -10.993 -7.787 1.00 97.19 190 ALA A N 1
ATOM 1368 C CA . ALA A 1 190 ? 14.359 -10.116 -6.896 1.00 97.19 190 ALA A CA 1
ATOM 1369 C C . ALA A 1 190 ? 13.646 -8.769 -6.667 1.00 97.19 190 ALA A C 1
ATOM 1371 O O . ALA A 1 190 ? 13.573 -8.290 -5.529 1.00 97.19 190 ALA A O 1
ATOM 1372 N N . ILE A 1 191 ? 13.066 -8.175 -7.718 1.00 97.56 191 ILE A N 1
ATOM 1373 C CA . ILE A 1 191 ? 12.274 -6.936 -7.624 1.00 97.56 191 ILE A CA 1
ATOM 1374 C C . ILE A 1 191 ? 11.041 -7.153 -6.738 1.00 97.56 191 ILE A C 1
ATOM 1376 O O . ILE A 1 191 ? 10.776 -6.361 -5.823 1.00 97.56 191 ILE A O 1
ATOM 1380 N N . ARG A 1 192 ? 10.312 -8.257 -6.946 1.00 96.62 192 ARG A N 1
ATOM 1381 C CA . ARG A 1 192 ? 9.150 -8.630 -6.129 1.00 96.62 192 ARG A CA 1
ATOM 1382 C C . ARG A 1 192 ? 9.552 -8.834 -4.669 1.00 96.62 192 ARG A C 1
ATOM 1384 O O . ARG A 1 192 ? 8.903 -8.281 -3.783 1.00 96.62 192 ARG A O 1
ATOM 1391 N N . ALA A 1 193 ? 10.645 -9.548 -4.408 1.00 97.12 193 ALA A N 1
ATOM 1392 C CA . ALA A 1 193 ? 11.157 -9.770 -3.057 1.00 97.12 193 ALA A CA 1
ATOM 1393 C C . ALA A 1 193 ? 11.569 -8.459 -2.363 1.00 97.12 193 ALA A C 1
ATOM 1395 O O . ALA A 1 193 ? 11.309 -8.280 -1.171 1.00 97.12 193 ALA A O 1
ATOM 1396 N N . ASN A 1 194 ? 12.163 -7.509 -3.094 1.00 97.12 194 ASN A N 1
ATOM 1397 C CA . ASN A 1 194 ? 12.490 -6.185 -2.563 1.00 97.12 194 ASN A CA 1
ATOM 1398 C C . ASN A 1 194 ? 11.227 -5.416 -2.136 1.00 97.12 194 ASN A C 1
ATOM 1400 O O . ASN A 1 194 ? 11.168 -4.912 -1.011 1.00 97.12 194 ASN A O 1
ATOM 1404 N N . LYS A 1 195 ? 10.197 -5.397 -2.994 1.00 97.25 195 LYS A N 1
ATOM 1405 C CA . LYS A 1 195 ? 8.883 -4.810 -2.692 1.00 97.25 195 LYS A CA 1
ATOM 1406 C C . LYS A 1 195 ? 8.273 -5.428 -1.430 1.00 97.25 195 LYS A C 1
ATOM 1408 O O . LYS A 1 195 ? 7.880 -4.693 -0.524 1.00 97.25 195 LYS A O 1
ATOM 1413 N N . GLU A 1 196 ? 8.233 -6.759 -1.338 1.00 96.44 196 GLU A N 1
ATOM 1414 C CA . GLU A 1 196 ? 7.692 -7.463 -0.164 1.00 96.44 196 GLU A CA 1
ATOM 1415 C C . GLU A 1 196 ? 8.476 -7.152 1.115 1.00 96.44 196 GLU A C 1
ATOM 1417 O O . GLU A 1 196 ? 7.887 -6.885 2.162 1.00 96.44 196 GLU A O 1
ATOM 1422 N N . LYS A 1 197 ? 9.809 -7.079 1.036 1.00 97.56 197 LYS A N 1
ATOM 1423 C CA . LYS A 1 197 ? 10.662 -6.710 2.173 1.00 97.56 197 LYS A CA 1
ATOM 1424 C C . LYS A 1 197 ? 10.347 -5.308 2.707 1.00 97.56 197 LYS A C 1
ATOM 1426 O O . LYS A 1 197 ? 10.376 -5.090 3.921 1.00 97.56 197 LYS A O 1
ATOM 1431 N N . ILE A 1 198 ? 10.047 -4.349 1.828 1.00 97.19 198 ILE A N 1
ATOM 1432 C CA . ILE A 1 198 ? 9.655 -2.989 2.227 1.00 97.19 198 ILE A CA 1
ATOM 1433 C C . ILE A 1 198 ? 8.319 -3.018 2.975 1.00 97.19 198 ILE A C 1
ATOM 1435 O O . ILE A 1 198 ? 8.217 -2.408 4.043 1.00 97.19 198 ILE A O 1
ATOM 1439 N N . ILE A 1 199 ? 7.330 -3.749 2.449 1.00 96.94 199 ILE A N 1
ATOM 1440 C CA . ILE A 1 199 ? 6.010 -3.901 3.075 1.00 96.94 199 ILE A CA 1
ATOM 1441 C C . ILE A 1 199 ? 6.163 -4.541 4.458 1.00 96.94 199 ILE A C 1
ATOM 1443 O O . ILE A 1 199 ? 5.738 -3.948 5.447 1.00 96.94 199 ILE A O 1
ATOM 1447 N N . GLN A 1 200 ? 6.849 -5.684 4.552 1.00 95.94 200 GLN A N 1
ATOM 1448 C CA . GLN A 1 200 ? 7.068 -6.422 5.803 1.00 95.94 200 GLN A CA 1
ATOM 1449 C C . GLN A 1 200 ? 7.751 -5.578 6.885 1.00 95.94 200 GLN A C 1
ATOM 1451 O O . GLN A 1 200 ? 7.369 -5.621 8.055 1.00 95.94 200 GLN A O 1
ATOM 1456 N N . ARG A 1 201 ? 8.754 -4.773 6.509 1.00 96.50 201 ARG A N 1
ATOM 1457 C CA . ARG A 1 201 ? 9.442 -3.880 7.452 1.00 96.50 201 ARG A CA 1
ATOM 1458 C C . ARG A 1 201 ? 8.483 -2.859 8.062 1.00 96.50 201 ARG A C 1
ATOM 1460 O O . ARG A 1 201 ? 8.550 -2.580 9.258 1.00 96.50 201 ARG A O 1
ATOM 1467 N N . LEU A 1 202 ? 7.614 -2.279 7.242 1.00 96.00 202 LEU A N 1
ATOM 1468 C CA . LEU A 1 202 ? 6.693 -1.230 7.666 1.00 96.00 202 LEU A CA 1
ATOM 1469 C C . LEU A 1 202 ? 5.490 -1.795 8.432 1.00 96.00 202 LEU A C 1
ATOM 1471 O O . LEU A 1 202 ? 5.123 -1.236 9.465 1.00 96.00 202 LEU A O 1
ATOM 1475 N N . THR A 1 203 ? 4.916 -2.917 7.993 1.00 95.06 203 THR A N 1
ATOM 1476 C CA . THR A 1 203 ? 3.825 -3.596 8.711 1.00 95.06 203 THR A CA 1
ATOM 1477 C C . THR A 1 203 ? 4.297 -4.127 10.063 1.00 95.06 203 THR A C 1
ATOM 1479 O O . THR A 1 203 ? 3.614 -3.927 11.068 1.00 95.06 203 THR A O 1
ATOM 1482 N N . GLY A 1 204 ? 5.504 -4.700 10.132 1.00 94.00 204 GLY A N 1
ATOM 1483 C CA . GLY A 1 204 ? 6.139 -5.095 11.391 1.00 94.00 204 GLY A CA 1
ATOM 1484 C C . GLY A 1 204 ? 6.373 -3.906 12.330 1.00 94.00 204 GLY A C 1
ATOM 1485 O O . GLY A 1 204 ? 6.120 -4.003 13.532 1.00 94.00 204 GLY A O 1
ATOM 1486 N N . GLY A 1 205 ? 6.772 -2.753 11.782 1.00 95.06 205 GLY A N 1
ATOM 1487 C CA . GLY A 1 205 ? 6.869 -1.498 12.528 1.00 95.06 205 GLY A CA 1
ATOM 1488 C C . GLY A 1 205 ? 5.528 -1.050 13.117 1.00 95.06 205 GLY A C 1
ATOM 1489 O O . GLY A 1 205 ? 5.462 -0.714 14.299 1.00 95.06 205 GLY A O 1
ATOM 1490 N N . LEU A 1 206 ? 4.443 -1.099 12.335 1.00 96.44 206 LEU A N 1
ATOM 1491 C CA . LEU A 1 206 ? 3.097 -0.769 12.822 1.00 96.44 206 LEU A CA 1
ATOM 1492 C C . LEU A 1 206 ? 2.626 -1.724 13.924 1.00 96.44 206 LEU A C 1
ATOM 1494 O O . LEU A 1 206 ? 2.088 -1.260 14.927 1.00 96.44 206 LEU A O 1
ATOM 1498 N N . ALA A 1 207 ? 2.862 -3.031 13.781 1.00 94.75 207 ALA A N 1
ATOM 1499 C CA . ALA A 1 207 ? 2.528 -4.010 14.816 1.00 94.75 207 ALA A CA 1
ATOM 1500 C C . ALA A 1 207 ? 3.291 -3.733 16.126 1.00 94.75 207 ALA A C 1
ATOM 1502 O O . ALA A 1 207 ? 2.711 -3.762 17.215 1.00 94.75 207 ALA A O 1
ATOM 1503 N N . GLY A 1 208 ? 4.578 -3.381 16.026 1.00 95.56 208 GLY A N 1
ATOM 1504 C CA . GLY A 1 208 ? 5.381 -2.946 17.170 1.00 95.56 208 GLY A CA 1
ATOM 1505 C C . GLY A 1 208 ? 4.823 -1.687 17.842 1.00 95.56 208 GLY A C 1
ATOM 1506 O O . GLY A 1 208 ? 4.702 -1.643 19.067 1.00 95.56 208 GLY A O 1
ATOM 1507 N N . LEU A 1 209 ? 4.420 -0.688 17.051 1.00 95.75 209 LEU A N 1
ATOM 1508 C CA . LEU A 1 209 ? 3.839 0.563 17.551 1.00 95.75 209 LEU A CA 1
ATOM 1509 C C . LEU A 1 209 ? 2.469 0.361 18.212 1.00 95.75 209 LEU A C 1
ATOM 1511 O O . LEU A 1 209 ? 2.197 1.014 19.220 1.00 95.75 209 LEU A O 1
ATOM 1515 N N . ALA A 1 210 ? 1.633 -0.537 17.683 1.00 95.62 210 ALA A N 1
ATOM 1516 C CA . ALA A 1 210 ? 0.351 -0.899 18.287 1.00 95.62 210 ALA A CA 1
ATOM 1517 C C . ALA A 1 210 ? 0.555 -1.523 19.674 1.00 95.62 210 ALA A C 1
ATOM 1519 O O . ALA A 1 210 ? -0.057 -1.084 20.650 1.00 95.62 210 ALA A O 1
ATOM 1520 N N . LYS A 1 211 ? 1.504 -2.466 19.782 1.00 95.75 211 LYS A N 1
ATOM 1521 C CA . LYS A 1 211 ? 1.884 -3.094 21.053 1.00 95.75 211 LYS A CA 1
ATOM 1522 C C . LYS A 1 211 ? 2.439 -2.078 22.052 1.00 95.75 211 LYS A C 1
ATOM 1524 O O . LYS A 1 211 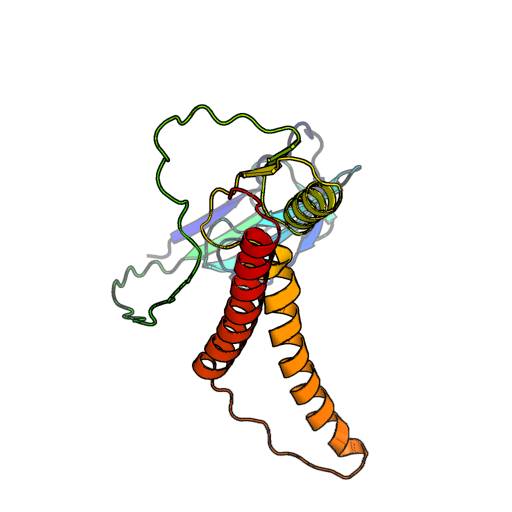? 2.038 -2.085 23.210 1.00 95.75 211 LYS A O 1
ATOM 1529 N N . GLN A 1 212 ? 3.326 -1.182 21.614 1.00 96.62 212 GLN A N 1
ATOM 1530 C CA . GLN A 1 212 ? 3.911 -0.148 22.475 1.00 96.62 212 GLN A CA 1
ATOM 1531 C C . GLN A 1 212 ? 2.856 0.817 23.037 1.00 96.62 212 GLN A C 1
ATOM 1533 O O . GLN A 1 212 ? 3.000 1.305 24.155 1.00 96.62 212 GLN A O 1
ATOM 1538 N N . ARG A 1 213 ? 1.792 1.081 22.272 1.00 96.50 213 ARG A N 1
ATOM 1539 C CA . ARG A 1 213 ? 0.681 1.958 22.665 1.00 96.50 213 ARG A CA 1
ATOM 1540 C C . ARG A 1 213 ? -0.452 1.239 23.395 1.00 96.50 213 ARG A C 1
ATOM 1542 O O . ARG A 1 213 ? -1.457 1.870 23.698 1.00 96.50 213 ARG A O 1
ATOM 1549 N N . ASN A 1 214 ? -0.310 -0.055 23.688 1.00 96.06 214 ASN A N 1
ATOM 1550 C CA . ASN A 1 214 ? -1.361 -0.882 24.291 1.00 96.06 214 ASN A CA 1
ATOM 1551 C C . ASN A 1 214 ? -2.691 -0.851 23.508 1.00 96.06 214 ASN A C 1
ATOM 1553 O O . ASN A 1 214 ? -3.768 -0.950 24.097 1.00 96.06 214 ASN A O 1
ATOM 1557 N N . VAL A 1 215 ? -2.626 -0.708 22.180 1.00 96.19 215 VAL A N 1
ATOM 1558 C CA . VAL A 1 215 ? -3.804 -0.844 21.316 1.00 96.19 215 VAL A CA 1
ATOM 1559 C C . VAL A 1 215 ? -4.100 -2.329 21.156 1.00 96.19 215 VAL A C 1
ATOM 1561 O O . VAL A 1 215 ? -3.222 -3.097 20.766 1.00 96.19 215 VAL A O 1
ATOM 1564 N N . THR A 1 216 ? -5.331 -2.732 21.466 1.00 94.88 216 THR A N 1
ATOM 1565 C CA . THR A 1 216 ? -5.791 -4.101 21.194 1.00 94.88 216 THR A CA 1
ATOM 1566 C C . THR A 1 216 ? -6.173 -4.183 19.722 1.00 94.88 216 THR A C 1
ATOM 1568 O O . THR A 1 216 ? -7.010 -3.392 19.293 1.00 94.88 216 THR A O 1
ATOM 1571 N N . VAL A 1 217 ? -5.546 -5.089 18.972 1.00 89.94 217 VAL A N 1
ATOM 1572 C CA . VAL A 1 217 ? -5.830 -5.362 17.554 1.00 89.94 217 VAL A CA 1
ATOM 1573 C C . VAL A 1 217 ? -6.462 -6.737 17.437 1.00 89.94 217 VAL A C 1
ATOM 1575 O O . VAL A 1 217 ? -5.883 -7.658 18.058 1.00 89.94 217 VAL A O 1
#

Radius of gyration: 26.09 Å; chains: 1; bounding box: 63×42×67 Å

Sequence (217 aa):
MASLIEIKVPDIGEFDEGVEVIEINVSVGDSVAVEDSIVTLESDKASMDVPSTAAGVVQDINVSVGDKVSEGTLLIKLESSVQHDSAVDDGIPVAMPISTPVENVAAVSLHAEVLVMGAGPGGYTAAFRAADLGKKVVLIERYASLGGVCLNVGCIPSKALLHQAQVIHEAEEMGAHGVTFEPPKLDIDAIRANKEKIIQRLTGGLAGLAKQRNVTV

Foldseek 3Di:
DWDWDWDWDACPPPDPPFWFWADAPDDQFDWFAFQCFGTWTDDPVDIDTDTDNHTAGFHDAPDDHGDGGDGGDTGTIGTDPDDPDPDDPPPPPPPDPPFDFDPDDPDDDDDWPEEFEAQAPVGLVVQLVCLVVVTRYEYDHRGPFGHPCCLRPRVQLVVLVVVVVVVQVVQPVCVVVVRHDDRDDDDVVVSVVVSVVSSCVVRVVSVVSCVVSVHHD

Secondary structure (DSSP, 8-state):
--EEEEEE-----S-TT-EEEEEE---TT-EE-TT-EEEEEEETTEEEEEE-SS-EEEEEE---TT-EE-TT-EEEEEEE-------------------PBPP---------SEEEE--SHHHHHHHHHHHHTT--EEEE-SBSSSSHHHHHTSHHHHHHHHHHHHHHHHHHHGGGGT---PPPPP-HHHHHHHHHHHHHHHHHHHHHHHHHTT-B-

pLDDT: mean 78.19, std 20.48, range [23.61, 98.38]